Protein AF-A0A7V9EQ89-F1 (afdb_monomer_lite)

Radius of gyration: 22.87 Å; chains: 1; bounding box: 53×52×88 Å

Sequence (257 aa):
MKLLLTSILLVVASLNTASGQCPIAPERKPFVEEIVGKLVFDLVFVADNVHGSERGFALTLFGVDSGTLGQVLLAFPCTARTLYEPTIERRDDGSYQRSQLSCEAAGVGVIRLDITSDKSSHMLTYPATRYQGTVLFDPNPRADWRTVEHADGSFSINAGIARHLIFTPTAGEAVDLTHSASLTGRVVNGTPVAANADVILPAVTNNARPLVAHVRVDEAGNATGTVEVDGTSIATITGPGFELSFAWSTDCAALSR

pLDDT: mean 78.56, std 15.19, range [34.59, 94.81]

Secondary structure (DSSP, 8-state):
------------------TT--SS-GGGHHHHHHHHHHHHHHHHHHHHTEETTEEEEEEEPTTSS-EEEEEEE-SS---S-EEPPPEEEE-TTSEEEEEEEEEEETTEEEEEEEEEESSTTPPEEEEETTTTEEEEE-S--EEEEEEEE-TTS-EEEEEEEEE-EEEEETTS--EE--EEEEEEEEEETTEEEEEEEEEEE--SSTTPPPEEEEEEE-TT-EEEEEEEETTEEEEEEEEETT--EEEE-S--GGGG-

Foldseek 3Di:
DDDDDDDDPPPPPPPPPDQFDALDDPVCVVVVVQVVLQVLLQQQLQLLQDADQKGWGWAQDPLDPDTDIDIDGHPDFQAQWDWDDWDWDADPLQKIKTWTWIAHHGQKIKIKIFIAHPDPFAWDWDARDNAGWIKTKGRGFIKMWIWGADPLRKIKIKIKTWIWMWTDHPPGDIWTFTKMKIKIFMHDRSFTAKIWMWIWTPRRDDPRAIKIWIWMAHRQQWIWTFIDGPNHGQWIWTDHHSDIDIDGDSGNSVVSD

Structure (mmCIF, N/CA/C/O backbone):
data_AF-A0A7V9EQ89-F1
#
_entry.id   AF-A0A7V9EQ89-F1
#
loop_
_atom_site.group_PDB
_atom_site.id
_atom_site.type_symbol
_atom_site.label_atom_id
_atom_site.label_alt_id
_atom_site.label_comp_id
_atom_site.label_asym_id
_atom_site.label_entity_id
_atom_site.label_seq_id
_atom_site.pdbx_PDB_ins_code
_atom_site.Cartn_x
_atom_site.Cartn_y
_atom_site.Cartn_z
_atom_site.occupancy
_atom_site.B_iso_or_equiv
_atom_site.auth_seq_id
_atom_site.auth_comp_id
_atom_site.auth_asym_id
_atom_site.auth_atom_id
_atom_site.pdbx_PDB_model_num
ATOM 1 N N . MET A 1 1 ? -28.692 -39.248 62.211 1.00 39.31 1 MET A N 1
ATOM 2 C CA . MET A 1 1 ? -27.653 -38.804 61.260 1.00 39.31 1 MET A CA 1
ATOM 3 C C . MET A 1 1 ? -28.373 -38.197 60.064 1.00 39.31 1 MET A C 1
ATOM 5 O O . MET A 1 1 ? -29.104 -38.908 59.391 1.00 39.31 1 MET A O 1
ATOM 9 N N . LYS A 1 2 ? -28.314 -36.867 59.934 1.00 38.16 2 LYS A N 1
ATOM 10 C CA . LYS A 1 2 ? -28.961 -36.068 58.881 1.00 38.16 2 LYS A CA 1
ATOM 11 C C . LYS A 1 2 ? -28.073 -36.079 57.636 1.00 38.16 2 LYS A C 1
ATOM 13 O O . LYS A 1 2 ? -26.884 -35.826 57.778 1.00 38.16 2 LYS A O 1
ATOM 18 N N . LEU A 1 3 ? -28.652 -36.264 56.455 1.00 34.78 3 LEU A N 1
ATOM 19 C CA . LEU A 1 3 ? -28.051 -35.841 55.189 1.00 34.78 3 LEU A CA 1
ATOM 20 C C . LEU A 1 3 ? -29.140 -35.132 54.380 1.00 34.78 3 LEU A C 1
ATOM 22 O O . LEU A 1 3 ? -30.064 -35.758 53.869 1.00 34.78 3 LEU A O 1
ATOM 26 N N . LEU A 1 4 ? -29.055 -33.798 54.378 1.00 37.78 4 LEU A N 1
ATOM 27 C CA . LEU A 1 4 ? -29.770 -32.918 53.461 1.00 37.78 4 LEU A CA 1
ATOM 28 C C . LEU A 1 4 ? -29.194 -33.132 52.055 1.00 37.78 4 LEU A C 1
ATOM 30 O O . LEU A 1 4 ? -27.989 -32.976 51.866 1.00 37.78 4 LEU A O 1
ATOM 34 N N . LEU A 1 5 ? -30.049 -33.433 51.076 1.00 36.44 5 LEU A N 1
ATOM 35 C CA . LEU A 1 5 ? -29.741 -33.194 49.668 1.00 36.44 5 LEU A CA 1
ATOM 36 C C . LEU A 1 5 ? -30.009 -31.713 49.382 1.00 36.44 5 LEU A C 1
ATOM 38 O O . LEU A 1 5 ? -31.158 -31.277 49.349 1.00 36.44 5 LEU A O 1
ATOM 42 N N . THR A 1 6 ? -28.943 -30.941 49.211 1.00 43.94 6 THR A N 1
ATOM 43 C CA . THR A 1 6 ? -29.009 -29.546 48.774 1.00 43.94 6 THR A CA 1
ATOM 44 C C . THR A 1 6 ? -29.130 -29.514 47.254 1.00 43.94 6 THR A C 1
ATOM 46 O O . THR A 1 6 ? -28.257 -30.006 46.541 1.00 43.94 6 THR A O 1
ATOM 49 N N . SER A 1 7 ? -30.223 -28.937 46.767 1.00 41.81 7 SER A N 1
ATOM 50 C CA . SER A 1 7 ? -30.478 -28.642 45.361 1.00 41.81 7 SER A CA 1
ATOM 51 C C . SER A 1 7 ? -29.389 -27.729 44.786 1.00 41.81 7 SER A C 1
ATOM 53 O O . SER A 1 7 ? -29.253 -26.585 45.216 1.00 41.81 7 SER A O 1
ATOM 55 N N . ILE A 1 8 ? -28.645 -28.202 43.784 1.00 43.50 8 ILE A N 1
ATOM 56 C CA . ILE A 1 8 ? -27.851 -27.334 42.907 1.00 43.50 8 ILE A CA 1
ATOM 57 C C . ILE A 1 8 ? -28.786 -26.897 41.779 1.00 43.50 8 ILE A C 1
ATOM 59 O O . ILE A 1 8 ? -28.989 -27.614 40.802 1.00 43.50 8 ILE A O 1
ATOM 63 N N . LEU A 1 9 ? -29.404 -25.727 41.950 1.00 34.59 9 LEU A N 1
ATOM 64 C CA . LEU A 1 9 ? -30.022 -25.004 40.846 1.00 34.59 9 LEU A CA 1
ATOM 65 C C . LEU A 1 9 ? -28.872 -24.416 40.017 1.00 34.59 9 LEU A C 1
ATOM 67 O O . LEU A 1 9 ? -28.217 -23.464 40.443 1.00 34.59 9 LEU A O 1
ATOM 71 N N . LEU A 1 10 ? -28.591 -25.013 38.860 1.00 35.47 10 LEU A N 1
ATOM 72 C CA . LEU A 1 10 ? -27.713 -24.412 37.862 1.00 35.47 10 LEU A CA 1
ATOM 73 C C . LEU A 1 10 ? -28.418 -23.153 37.336 1.00 35.47 10 LEU A C 1
ATOM 75 O O . LEU A 1 10 ? -29.351 -23.237 36.539 1.00 35.47 10 LEU A O 1
ATOM 79 N N . VAL A 1 11 ? -27.987 -21.980 37.796 1.00 38.75 11 VAL A N 1
ATOM 80 C CA . VAL A 1 11 ? -28.261 -20.723 37.100 1.00 38.75 11 VAL A CA 1
ATOM 81 C C . VAL A 1 11 ? -27.400 -20.751 35.844 1.00 38.75 11 VAL A C 1
ATOM 83 O O . VAL A 1 11 ? -26.229 -20.380 35.864 1.00 38.75 11 VAL A O 1
ATOM 86 N N . VAL A 1 12 ? -27.969 -21.249 34.748 1.00 41.72 12 VAL A N 1
ATOM 87 C CA . VAL A 1 12 ? -27.437 -20.967 33.417 1.00 41.72 12 VAL A CA 1
ATOM 88 C C . VAL A 1 12 ? -27.724 -19.490 33.182 1.00 41.72 12 VAL A C 1
ATOM 90 O O . VAL A 1 12 ? -28.824 -19.109 32.792 1.00 41.72 12 VAL A O 1
ATOM 93 N N . ALA A 1 13 ? -26.758 -18.638 33.520 1.00 40.47 13 ALA A N 1
ATOM 94 C CA . ALA A 1 13 ? -26.749 -17.271 33.042 1.00 40.47 13 ALA A CA 1
ATOM 95 C C . ALA A 1 13 ? -26.593 -17.349 31.522 1.00 40.47 13 ALA A C 1
ATOM 97 O O . ALA A 1 13 ? -25.498 -17.560 31.003 1.00 40.47 13 ALA A O 1
ATOM 98 N N . SER A 1 14 ? -27.710 -17.240 30.811 1.00 37.47 14 SER A N 1
ATOM 99 C CA . SER A 1 14 ? -27.715 -16.932 29.393 1.00 37.47 14 SER A CA 1
ATOM 100 C C . SER A 1 14 ? -26.985 -15.602 29.234 1.00 37.47 14 SER A C 1
ATOM 102 O O . SER A 1 14 ? -27.518 -14.546 29.577 1.00 37.47 14 SER A O 1
ATOM 104 N N . LEU A 1 15 ? -25.738 -15.646 28.767 1.00 35.12 15 LEU A N 1
ATOM 105 C CA . LEU A 1 15 ? -25.088 -14.483 28.185 1.00 35.12 15 LEU A CA 1
ATOM 106 C C . LEU A 1 15 ? -25.941 -14.092 26.978 1.00 35.12 15 LEU A C 1
ATOM 108 O O . LEU A 1 15 ? -25.853 -14.710 25.921 1.00 35.12 15 LEU A O 1
ATOM 112 N N . ASN A 1 16 ? -26.812 -13.102 27.169 1.00 35.81 16 ASN A N 1
ATOM 113 C CA . ASN A 1 16 ? -27.418 -12.356 26.079 1.00 35.81 16 ASN A CA 1
ATOM 114 C C . ASN A 1 16 ? -26.273 -11.672 25.327 1.00 35.81 16 ASN A C 1
ATOM 116 O O . ASN A 1 16 ? -25.863 -10.562 25.666 1.00 35.81 16 ASN A O 1
ATOM 120 N N . THR A 1 17 ? -25.725 -12.358 24.330 1.00 37.91 17 THR A N 1
ATOM 121 C CA . THR A 1 17 ? -24.955 -11.725 23.270 1.00 37.91 17 THR A CA 1
ATOM 122 C C . THR A 1 17 ? -25.900 -10.764 22.567 1.00 37.91 17 THR A C 1
ATOM 124 O O . THR A 1 17 ? -26.919 -11.161 22.005 1.00 37.91 17 THR A O 1
ATOM 127 N N . ALA A 1 18 ? -25.613 -9.471 22.682 1.00 40.44 18 ALA A N 1
ATOM 128 C CA . ALA A 1 18 ? -26.388 -8.428 22.039 1.00 40.44 18 ALA A CA 1
ATOM 129 C C . ALA A 1 18 ? -26.363 -8.633 20.514 1.00 40.44 18 ALA A C 1
ATOM 131 O O . ALA A 1 18 ? -25.391 -8.304 19.837 1.00 40.44 18 ALA A O 1
ATOM 132 N N . SER A 1 19 ? -27.444 -9.193 19.976 1.00 44.00 19 SER A N 1
ATOM 133 C CA . SER A 1 19 ? -27.735 -9.233 18.547 1.00 44.00 19 SER A CA 1
ATOM 134 C C . SER A 1 19 ? -28.002 -7.808 18.057 1.00 44.00 19 SER A C 1
ATOM 136 O O . SER A 1 19 ? -28.957 -7.178 18.516 1.00 44.00 19 SER A O 1
ATOM 138 N N . GLY A 1 20 ? -27.169 -7.295 17.147 1.00 51.31 20 GLY A N 1
ATOM 139 C CA . GLY A 1 20 ? -27.401 -6.011 16.470 1.00 51.31 20 GLY A CA 1
ATOM 140 C C . GLY A 1 20 ? -26.241 -5.011 16.474 1.00 51.31 20 GLY A C 1
ATOM 141 O O . GLY A 1 20 ? -26.396 -3.930 15.913 1.00 51.31 20 GLY A O 1
ATOM 142 N N . GLN A 1 21 ? -25.088 -5.321 17.074 1.00 56.97 21 GLN A N 1
ATOM 143 C CA . GLN A 1 21 ? -23.926 -4.425 17.007 1.00 56.97 21 GLN A CA 1
ATOM 144 C C . GLN A 1 21 ? -23.140 -4.616 15.706 1.00 56.97 21 GLN A C 1
ATOM 146 O O . GLN A 1 21 ? -22.927 -5.740 15.254 1.00 56.97 21 GLN A O 1
ATOM 151 N N . CYS A 1 22 ? -22.699 -3.505 15.111 1.00 64.94 22 CYS A N 1
ATOM 152 C CA . CYS A 1 22 ? -21.802 -3.539 13.963 1.00 64.94 22 CYS A CA 1
ATOM 153 C C . CYS A 1 22 ? -20.503 -4.275 14.272 1.00 64.94 22 CYS A C 1
ATOM 155 O O . CYS A 1 22 ? -19.946 -4.068 15.350 1.00 64.94 22 CYS A O 1
ATOM 157 N N . PRO A 1 23 ? -19.982 -5.087 13.327 1.00 70.06 23 PRO A N 1
ATOM 158 C CA . PRO A 1 23 ? -18.730 -5.815 13.539 1.00 70.06 23 PRO A CA 1
ATOM 159 C C . PRO A 1 23 ? -17.531 -4.873 13.720 1.00 70.06 23 PRO A C 1
ATOM 161 O O . PRO A 1 23 ? -16.485 -5.288 14.209 1.00 70.06 23 PRO A O 1
ATOM 164 N N . ILE A 1 24 ? -17.692 -3.597 13.354 1.00 76.44 24 ILE A N 1
ATOM 165 C CA . ILE A 1 24 ? -16.736 -2.521 13.588 1.00 76.44 24 ILE A CA 1
ATOM 166 C C . ILE A 1 24 ? -17.385 -1.451 14.460 1.00 76.44 24 ILE A C 1
ATOM 168 O O . ILE A 1 24 ? -18.426 -0.887 14.107 1.00 76.44 24 ILE A O 1
ATOM 172 N N . ALA A 1 25 ? -16.720 -1.134 15.568 1.00 77.56 25 ALA A N 1
ATOM 173 C CA . ALA A 1 25 ? -17.090 -0.023 16.429 1.00 77.56 25 ALA A CA 1
ATOM 174 C C . ALA A 1 25 ? -16.850 1.332 15.719 1.00 77.56 25 ALA A C 1
ATOM 176 O O . ALA A 1 25 ? -15.871 1.453 14.972 1.00 77.56 25 ALA A O 1
ATOM 177 N N . PRO A 1 26 ? -17.714 2.350 15.908 1.00 81.31 26 PRO A N 1
ATOM 178 C CA . PRO A 1 26 ? -17.622 3.632 15.203 1.00 81.31 26 PRO A CA 1
ATOM 179 C C . PRO A 1 26 ? -16.236 4.285 15.247 1.00 81.31 26 PRO A C 1
ATOM 181 O O . PRO A 1 26 ? -15.766 4.793 14.235 1.00 81.31 26 PRO A O 1
ATOM 184 N N . GLU A 1 27 ? -15.558 4.212 16.388 1.00 78.69 27 GLU A N 1
ATOM 185 C CA . GLU A 1 27 ? -14.233 4.783 16.626 1.00 78.69 27 GLU A CA 1
ATOM 186 C C . GLU A 1 27 ? -13.111 4.131 15.804 1.00 78.69 27 GLU A C 1
ATOM 188 O O . GLU A 1 27 ? -12.030 4.699 15.683 1.00 78.69 27 GLU A O 1
ATOM 193 N N . ARG A 1 28 ? -13.361 2.960 15.208 1.00 80.75 28 ARG A N 1
ATOM 194 C CA . ARG A 1 28 ? -12.380 2.220 14.400 1.00 80.75 28 ARG A CA 1
ATOM 195 C C . ARG A 1 28 ? -12.564 2.401 12.903 1.00 80.75 28 ARG A C 1
ATOM 197 O O . ARG A 1 28 ? -11.638 2.111 12.147 1.00 80.75 28 ARG A O 1
ATOM 204 N N . LYS A 1 29 ? -13.733 2.883 12.469 1.00 85.69 29 LYS A N 1
ATOM 205 C CA . LYS A 1 29 ? -14.015 3.153 11.053 1.00 85.69 29 LYS A CA 1
ATOM 206 C C . LYS A 1 29 ? -12.954 4.063 10.423 1.00 85.69 29 LYS A C 1
ATOM 208 O O . LYS A 1 29 ? -12.413 3.654 9.400 1.00 85.69 29 LYS A O 1
ATOM 213 N N . PRO A 1 30 ? -12.530 5.180 11.055 1.00 86.88 30 PRO A N 1
ATOM 214 C CA . PRO A 1 30 ? -11.509 6.048 10.472 1.00 86.88 30 PRO A CA 1
ATOM 215 C C . PRO A 1 30 ? -10.166 5.346 10.226 1.00 86.88 30 PRO A C 1
ATOM 217 O O . PRO A 1 30 ? -9.471 5.687 9.276 1.00 86.88 30 PRO A O 1
ATOM 220 N N . PHE A 1 31 ? -9.796 4.353 11.044 1.00 87.25 31 PHE A N 1
ATOM 221 C CA . PHE A 1 31 ? -8.544 3.612 10.854 1.00 87.25 31 PHE A CA 1
ATOM 222 C C . PHE A 1 31 ? -8.608 2.706 9.624 1.00 87.25 31 PHE A C 1
ATOM 224 O O . PHE A 1 31 ? -7.648 2.643 8.859 1.00 87.25 31 PHE A O 1
ATOM 231 N N . VAL A 1 32 ? -9.748 2.039 9.412 1.00 87.75 32 VAL A N 1
ATOM 232 C CA . VAL A 1 32 ? -9.983 1.229 8.207 1.00 87.75 32 VAL A CA 1
ATOM 233 C C . VAL A 1 32 ? -9.991 2.116 6.967 1.00 87.75 32 VAL A C 1
ATOM 235 O O . VAL A 1 32 ? -9.317 1.796 5.991 1.00 87.75 32 VAL A O 1
ATOM 238 N N . GLU A 1 33 ? -10.700 3.244 7.023 1.00 90.25 33 GLU A N 1
ATOM 239 C CA . GLU A 1 33 ? -10.765 4.218 5.929 1.00 90.25 33 GLU A CA 1
ATOM 240 C C . GLU A 1 33 ? -9.373 4.721 5.544 1.00 90.25 33 GLU A C 1
ATOM 242 O O . GLU A 1 33 ? -9.025 4.734 4.364 1.00 90.25 33 GLU A O 1
ATOM 247 N N . GLU A 1 34 ? -8.541 5.068 6.529 1.00 89.81 34 GLU A N 1
ATOM 248 C CA . GLU A 1 34 ? -7.180 5.520 6.264 1.00 89.81 34 GLU A CA 1
ATOM 249 C C . GLU A 1 34 ? -6.296 4.425 5.664 1.00 89.81 34 GLU A C 1
ATOM 251 O O . GLU A 1 34 ? -5.591 4.694 4.692 1.00 89.81 34 GLU A O 1
ATOM 256 N N . ILE A 1 35 ? -6.310 3.209 6.221 1.00 88.75 35 ILE A N 1
ATOM 257 C CA . ILE A 1 35 ? -5.483 2.104 5.714 1.00 88.75 35 ILE A CA 1
ATOM 258 C C . ILE A 1 35 ? -5.856 1.792 4.263 1.00 88.75 35 ILE A C 1
ATOM 260 O O . ILE A 1 35 ? -4.976 1.714 3.405 1.00 88.75 35 ILE A O 1
ATOM 264 N N . VAL A 1 36 ? -7.153 1.663 3.976 1.00 89.31 36 VAL A N 1
ATOM 265 C CA . VAL A 1 36 ? -7.644 1.383 2.623 1.00 89.31 36 VAL A CA 1
ATOM 266 C C . VAL A 1 36 ? -7.323 2.546 1.681 1.00 89.31 36 VAL A C 1
ATOM 268 O O . VAL A 1 36 ? -6.773 2.314 0.607 1.00 89.31 36 VAL A O 1
ATOM 271 N N . GLY A 1 37 ? -7.579 3.793 2.090 1.00 88.81 37 GLY A N 1
ATOM 272 C CA . GLY A 1 37 ? -7.266 4.984 1.294 1.00 88.81 37 GLY A CA 1
ATOM 273 C C . GLY A 1 37 ? -5.789 5.092 0.929 1.00 88.81 37 GLY A C 1
ATOM 274 O O . GLY A 1 37 ? -5.449 5.324 -0.228 1.00 88.81 37 GLY A O 1
ATOM 275 N N . LYS A 1 38 ? -4.899 4.843 1.891 1.00 88.62 38 LYS A N 1
ATOM 276 C CA . LYS A 1 38 ? -3.447 4.863 1.684 1.00 88.62 38 LYS A CA 1
ATOM 277 C C . LYS A 1 38 ? -2.955 3.774 0.742 1.00 88.62 38 LYS A C 1
ATOM 279 O O . LYS A 1 38 ? -2.119 4.041 -0.112 1.00 88.62 38 LYS A O 1
ATOM 284 N N . LEU A 1 39 ? -3.503 2.566 0.843 1.00 86.00 39 LEU A N 1
ATOM 285 C CA . LEU A 1 39 ? -3.146 1.472 -0.061 1.00 86.00 39 LEU A CA 1
ATOM 286 C C . LEU A 1 39 ? -3.640 1.707 -1.490 1.00 86.00 39 LEU A C 1
ATOM 288 O O . LEU A 1 39 ? -2.925 1.399 -2.441 1.00 86.00 39 LEU A O 1
ATOM 292 N N . VAL A 1 40 ? -4.833 2.282 -1.652 1.00 84.81 40 VAL A N 1
ATOM 293 C CA . VAL A 1 40 ? -5.343 2.676 -2.973 1.00 84.81 40 VAL A CA 1
ATOM 294 C C . VAL A 1 40 ? -4.509 3.816 -3.556 1.00 84.81 40 VAL A C 1
ATOM 296 O O . VAL A 1 40 ? -4.178 3.783 -4.737 1.00 84.81 40 VAL A O 1
ATOM 299 N N . PHE A 1 41 ? -4.095 4.783 -2.739 1.00 87.06 41 PHE A N 1
ATOM 300 C CA . PHE A 1 41 ? -3.163 5.818 -3.177 1.00 87.06 41 PHE A CA 1
ATOM 301 C C . PHE A 1 41 ? -1.815 5.229 -3.623 1.00 87.06 41 PHE A C 1
ATOM 303 O O . PHE A 1 41 ? -1.353 5.544 -4.719 1.00 87.06 41 PHE A O 1
ATOM 310 N N . ASP A 1 42 ? -1.216 4.340 -2.820 1.00 86.38 42 ASP A N 1
ATOM 311 C CA . ASP A 1 42 ? 0.037 3.657 -3.166 1.00 86.38 42 ASP A CA 1
ATOM 312 C C . ASP A 1 42 ? -0.092 2.925 -4.516 1.00 86.38 42 ASP A C 1
ATOM 314 O O . ASP A 1 42 ? 0.814 2.975 -5.347 1.00 86.38 42 ASP A O 1
ATOM 318 N N . LEU A 1 43 ? -1.240 2.283 -4.761 1.00 79.12 43 LEU A N 1
ATOM 319 C CA . LEU A 1 43 ? -1.542 1.589 -6.012 1.00 79.12 43 LEU A CA 1
ATOM 320 C C . LEU A 1 43 ? -1.573 2.521 -7.216 1.00 79.12 43 LEU A C 1
ATOM 322 O O . LEU A 1 43 ? -0.907 2.247 -8.214 1.00 79.12 43 LEU A O 1
ATOM 326 N N . VAL A 1 44 ? -2.381 3.578 -7.135 1.00 80.44 44 VAL A N 1
ATOM 327 C CA . VAL A 1 44 ? -2.549 4.538 -8.230 1.00 80.44 44 VAL A CA 1
ATOM 328 C C . VAL A 1 44 ? -1.204 5.177 -8.544 1.00 80.44 44 VAL A C 1
ATOM 330 O O . VAL A 1 44 ? -0.793 5.181 -9.699 1.00 80.44 44 VAL A O 1
ATOM 333 N N . PHE A 1 45 ? -0.453 5.570 -7.510 1.00 86.94 45 PHE A N 1
ATOM 334 C CA . PHE A 1 45 ? 0.898 6.086 -7.683 1.00 86.94 45 PHE A CA 1
ATOM 335 C C . PHE A 1 45 ? 1.793 5.098 -8.439 1.00 86.94 45 PHE A C 1
ATOM 337 O O . PHE A 1 45 ? 2.432 5.479 -9.415 1.00 86.94 45 PHE A O 1
ATOM 344 N N . VAL A 1 46 ? 1.862 3.826 -8.032 1.00 86.12 46 VAL A N 1
ATOM 345 C CA . VAL A 1 46 ? 2.724 2.864 -8.736 1.00 86.12 46 VAL A CA 1
ATOM 346 C C . VAL A 1 46 ? 2.261 2.641 -10.172 1.00 86.12 46 VAL A C 1
ATOM 348 O O . VAL A 1 46 ? 3.100 2.585 -11.065 1.00 86.12 46 VAL A O 1
ATOM 351 N N . ALA A 1 47 ? 0.956 2.551 -10.416 1.00 81.94 47 ALA A N 1
ATOM 352 C CA . ALA A 1 47 ? 0.420 2.353 -11.757 1.00 81.94 47 ALA A CA 1
ATOM 353 C C . ALA A 1 47 ? 0.723 3.535 -12.696 1.00 81.94 47 ALA A C 1
ATOM 355 O O . ALA A 1 47 ? 1.194 3.310 -13.811 1.00 81.94 47 ALA A O 1
ATOM 356 N N . ASP A 1 48 ? 0.549 4.772 -12.228 1.00 84.38 48 ASP A N 1
ATOM 357 C CA . ASP A 1 48 ? 0.836 5.991 -12.998 1.00 84.38 48 ASP A CA 1
ATOM 358 C C . ASP A 1 48 ? 2.330 6.149 -13.319 1.00 84.38 48 ASP A C 1
ATOM 360 O O . ASP A 1 48 ? 2.710 6.760 -14.314 1.00 84.38 48 ASP A O 1
ATOM 364 N N . ASN A 1 49 ? 3.195 5.571 -12.484 1.00 86.62 49 ASN A N 1
ATOM 365 C CA . ASN A 1 49 ? 4.648 5.702 -12.585 1.00 86.62 49 ASN A CA 1
ATOM 366 C C . ASN A 1 49 ? 5.326 4.438 -13.149 1.00 86.62 49 ASN A C 1
ATOM 368 O O . ASN A 1 49 ? 6.524 4.222 -12.951 1.00 86.62 49 ASN A O 1
ATOM 372 N N . VAL A 1 50 ? 4.575 3.572 -13.839 1.00 86.12 50 VAL A N 1
ATOM 373 C CA . VAL A 1 50 ? 5.114 2.415 -14.571 1.00 86.12 50 VAL A CA 1
ATOM 374 C C . VAL A 1 50 ? 4.900 2.616 -16.068 1.00 86.12 50 VAL A C 1
ATOM 376 O O . VAL A 1 50 ? 3.838 2.332 -16.619 1.00 86.12 50 VAL A O 1
ATOM 379 N N . HIS A 1 51 ? 5.946 3.073 -16.754 1.00 81.38 51 HIS A N 1
ATOM 380 C CA . HIS A 1 51 ? 5.947 3.217 -18.208 1.00 81.38 51 HIS A CA 1
ATOM 381 C C . HIS A 1 51 ? 7.352 3.075 -18.795 1.00 81.38 51 HIS A C 1
ATOM 383 O O . HIS A 1 51 ? 8.326 3.617 -18.274 1.00 81.38 51 HIS A O 1
ATOM 389 N N . GLY A 1 52 ? 7.475 2.352 -19.911 1.00 81.06 52 GLY A N 1
ATOM 390 C CA . GLY A 1 52 ? 8.761 2.133 -20.577 1.00 81.06 52 GLY A CA 1
ATOM 391 C C . GLY A 1 52 ? 9.809 1.553 -19.620 1.00 81.06 52 GLY A C 1
ATOM 392 O O . GLY A 1 52 ? 9.658 0.437 -19.121 1.00 81.06 52 GLY A O 1
ATOM 393 N N . SER A 1 53 ? 10.862 2.322 -19.339 1.00 82.00 53 SER A N 1
ATOM 394 C CA . SER A 1 53 ? 11.946 1.976 -18.409 1.00 82.00 53 SER A CA 1
ATOM 395 C C . SER A 1 53 ? 11.713 2.404 -16.955 1.00 82.00 53 SER A C 1
ATOM 397 O O . SER A 1 53 ? 12.511 2.048 -16.091 1.00 82.00 53 SER A O 1
ATOM 399 N N . GLU A 1 54 ? 10.665 3.168 -16.663 1.00 86.69 54 GLU A N 1
ATOM 400 C CA . GLU A 1 54 ? 10.405 3.707 -15.326 1.00 86.69 54 GLU A CA 1
ATOM 401 C C . GLU A 1 54 ? 9.551 2.755 -14.493 1.00 86.69 54 GLU A C 1
ATOM 403 O O . GLU A 1 54 ? 8.646 2.081 -14.998 1.00 86.69 54 GLU A O 1
ATOM 408 N N . ARG A 1 55 ? 9.890 2.646 -13.208 1.00 86.19 55 ARG A N 1
ATOM 409 C CA . ARG A 1 55 ? 9.208 1.791 -12.241 1.00 86.19 55 ARG A CA 1
ATOM 410 C C . ARG A 1 55 ? 8.974 2.560 -10.947 1.00 86.19 55 ARG A C 1
ATOM 412 O O . ARG A 1 55 ? 9.910 2.784 -10.181 1.00 86.19 55 ARG A O 1
ATOM 419 N N . GLY A 1 56 ? 7.727 2.949 -10.718 1.00 86.94 56 GLY A N 1
ATOM 420 C CA . GLY A 1 56 ? 7.275 3.550 -9.472 1.00 86.94 56 GLY A CA 1
ATOM 421 C C . GLY A 1 56 ? 7.246 2.553 -8.317 1.00 86.94 56 GLY A C 1
ATOM 422 O O . GLY A 1 56 ? 7.080 1.346 -8.505 1.00 86.94 56 GLY A O 1
ATOM 423 N N . PHE A 1 57 ? 7.385 3.071 -7.105 1.00 87.12 57 PHE A N 1
ATOM 424 C CA . PHE A 1 57 ? 7.181 2.335 -5.870 1.00 87.12 57 PHE A CA 1
ATOM 425 C C . PHE A 1 57 ? 6.549 3.254 -4.823 1.00 87.12 57 PHE A C 1
ATOM 427 O O . PHE A 1 57 ? 6.844 4.450 -4.775 1.00 87.12 57 PHE A O 1
ATOM 434 N N . ALA A 1 58 ? 5.682 2.690 -3.985 1.00 87.06 58 ALA A N 1
ATOM 435 C CA . ALA A 1 58 ? 4.987 3.429 -2.941 1.00 87.06 58 ALA A CA 1
ATOM 436 C C . ALA A 1 58 ? 4.843 2.611 -1.652 1.00 87.06 58 ALA A C 1
ATOM 438 O O . ALA A 1 58 ? 4.661 1.391 -1.696 1.00 87.06 58 ALA A O 1
ATOM 439 N N . LEU A 1 59 ? 4.932 3.292 -0.508 1.00 86.00 59 LEU A N 1
ATOM 440 C CA . LEU A 1 59 ? 4.610 2.777 0.822 1.00 86.00 59 LEU A CA 1
ATOM 441 C C . LEU A 1 59 ? 4.267 3.947 1.761 1.00 86.00 59 LEU A C 1
ATOM 443 O O . LEU A 1 59 ? 5.150 4.518 2.414 1.00 86.00 59 LEU A O 1
ATOM 447 N N . THR A 1 60 ? 2.991 4.326 1.821 1.00 86.50 60 THR A N 1
ATOM 448 C CA . THR A 1 60 ? 2.486 5.336 2.766 1.00 86.50 60 THR A CA 1
ATOM 449 C C . THR A 1 60 ? 2.341 4.767 4.176 1.00 86.50 60 THR A C 1
ATOM 451 O O . THR A 1 60 ? 1.875 3.647 4.375 1.00 86.50 60 THR A O 1
ATOM 454 N N . LEU A 1 61 ? 2.749 5.536 5.185 1.00 83.94 61 LEU A N 1
ATOM 455 C CA . LEU A 1 61 ? 2.739 5.104 6.585 1.00 83.94 61 LEU A CA 1
ATOM 456 C C . LEU A 1 61 ? 1.437 5.520 7.277 1.00 83.94 61 LEU A C 1
ATOM 458 O O . LEU A 1 61 ? 0.900 6.589 7.006 1.00 83.94 61 LEU A O 1
ATOM 462 N N . PHE A 1 62 ? 0.916 4.701 8.192 1.00 86.88 62 PHE A N 1
ATOM 463 C CA . PHE A 1 62 ? -0.299 5.026 8.955 1.00 86.88 62 PHE A CA 1
ATOM 464 C C . PHE A 1 62 ? -0.073 6.220 9.899 1.00 86.88 62 PHE A C 1
ATOM 466 O O . PHE A 1 62 ? 0.992 6.343 10.501 1.00 86.88 62 PHE A O 1
ATOM 473 N N . GLY A 1 63 ? -1.063 7.100 10.045 1.00 86.31 63 GLY A N 1
ATOM 474 C CA . GLY A 1 63 ? -1.037 8.240 10.964 1.00 86.31 63 GLY A CA 1
ATOM 475 C C . GLY A 1 63 ? -0.143 9.411 10.540 1.00 86.31 63 GLY A C 1
ATOM 476 O O . GLY A 1 63 ? -0.077 10.406 11.263 1.00 86.31 63 GLY A O 1
ATOM 477 N N . VAL A 1 64 ? 0.534 9.328 9.392 1.00 82.62 64 VAL A N 1
ATOM 478 C CA . VAL A 1 64 ? 1.348 10.417 8.825 1.00 82.62 64 VAL A CA 1
ATOM 479 C C . VAL A 1 64 ? 0.864 10.818 7.440 1.00 82.62 64 VAL A C 1
ATOM 481 O O . VAL A 1 64 ? 0.419 9.976 6.668 1.00 82.62 64 VAL A O 1
ATOM 484 N N . ASP A 1 65 ? 0.935 12.102 7.109 1.00 79.25 65 ASP A N 1
ATOM 485 C CA . ASP A 1 65 ? 0.485 12.590 5.798 1.00 79.25 65 ASP A CA 1
ATOM 486 C C . ASP A 1 65 ? 1.506 12.333 4.674 1.00 79.25 65 ASP A C 1
ATOM 488 O O . ASP A 1 65 ? 1.219 12.586 3.507 1.00 79.25 65 ASP A O 1
ATOM 492 N N . SER A 1 66 ? 2.688 11.806 5.007 1.00 71.38 66 SER A N 1
ATOM 493 C CA . SER A 1 66 ? 3.754 11.487 4.057 1.00 71.38 66 SER A CA 1
ATOM 494 C C . SER A 1 66 ? 3.933 9.980 3.845 1.00 71.38 66 SER A C 1
ATOM 496 O O . SER A 1 66 ? 3.582 9.141 4.679 1.00 71.38 66 SER A O 1
ATOM 498 N N . GLY A 1 67 ? 4.492 9.625 2.689 1.00 77.62 67 GLY A N 1
ATOM 499 C CA . GLY A 1 67 ? 4.790 8.248 2.317 1.00 77.62 67 GLY A CA 1
ATOM 500 C C . GLY A 1 67 ? 6.166 8.085 1.693 1.00 77.62 67 GLY A C 1
ATOM 501 O O . GLY A 1 67 ? 6.836 9.047 1.328 1.00 77.62 67 GLY A O 1
ATOM 502 N N . THR A 1 68 ? 6.568 6.826 1.564 1.00 79.06 68 THR A N 1
ATOM 503 C CA . THR A 1 68 ? 7.734 6.404 0.792 1.00 79.06 68 THR A CA 1
ATOM 504 C C . THR A 1 68 ? 7.339 6.332 -0.665 1.00 79.06 68 THR A C 1
ATOM 506 O O . THR A 1 68 ? 6.743 5.342 -1.068 1.00 79.06 68 THR A O 1
ATOM 509 N N . LEU A 1 69 ? 7.630 7.353 -1.450 1.00 86.19 69 LEU A N 1
ATOM 510 C CA . LEU A 1 69 ? 7.299 7.359 -2.869 1.00 86.19 69 LEU A CA 1
ATOM 511 C C . LEU A 1 69 ? 8.582 7.557 -3.657 1.00 86.19 69 LEU A C 1
ATOM 513 O O . LEU A 1 69 ? 9.429 8.362 -3.271 1.00 86.19 69 LEU A O 1
ATOM 517 N N . GLY A 1 70 ? 8.730 6.836 -4.755 1.00 85.94 70 GLY A N 1
ATOM 518 C CA . GLY A 1 70 ? 9.882 7.013 -5.618 1.00 85.94 70 GLY A CA 1
ATOM 519 C C . GLY A 1 70 ? 9.755 6.256 -6.919 1.00 85.94 70 GLY A C 1
ATOM 520 O O . GLY A 1 70 ? 8.780 5.550 -7.177 1.00 85.94 70 GLY A O 1
ATOM 521 N N . GLN A 1 71 ? 10.762 6.447 -7.755 1.00 86.75 71 GLN A N 1
ATOM 522 C CA . GLN A 1 71 ? 10.855 5.849 -9.071 1.00 86.75 71 GLN A CA 1
ATOM 523 C C . GLN A 1 71 ? 12.259 5.294 -9.261 1.00 86.75 71 GLN A C 1
ATOM 525 O O . GLN A 1 71 ? 13.241 5.839 -8.756 1.00 86.75 71 GLN A O 1
ATOM 530 N N . VAL A 1 72 ? 12.351 4.221 -10.033 1.00 84.06 72 VAL A N 1
ATOM 531 C CA . VAL A 1 72 ? 13.612 3.687 -10.531 1.00 84.06 72 VAL A CA 1
ATOM 532 C C . VAL A 1 72 ? 13.583 3.726 -12.048 1.00 84.06 72 VAL A C 1
ATOM 534 O O . VAL A 1 72 ? 12.634 3.248 -12.670 1.00 84.06 72 VAL A O 1
ATOM 537 N N . LEU A 1 73 ? 14.644 4.268 -12.641 1.00 86.25 73 LEU A N 1
ATOM 538 C CA . LEU A 1 73 ? 14.864 4.223 -14.078 1.00 86.25 73 LEU A CA 1
ATOM 539 C C . LEU A 1 73 ? 15.757 3.030 -14.422 1.00 86.25 73 LEU A C 1
ATOM 541 O O . LEU A 1 73 ? 16.916 2.955 -14.009 1.00 86.25 73 LEU A O 1
ATOM 545 N N . LEU A 1 74 ? 15.231 2.108 -15.220 1.00 80.19 74 LEU A N 1
ATOM 546 C CA . LEU A 1 74 ? 16.014 1.027 -15.801 1.00 80.19 74 LEU A CA 1
ATOM 547 C C . LEU A 1 74 ? 16.834 1.571 -16.975 1.00 80.19 74 LEU A C 1
ATOM 549 O O . LEU A 1 74 ? 16.288 1.875 -18.031 1.00 80.19 74 LEU A O 1
ATOM 553 N N . ALA A 1 75 ? 18.157 1.655 -16.818 1.00 82.94 75 ALA A N 1
ATOM 554 C CA . ALA A 1 75 ? 19.046 2.068 -17.911 1.00 82.94 75 ALA A CA 1
ATOM 555 C C . ALA A 1 75 ? 18.951 1.135 -19.135 1.00 82.94 75 ALA A C 1
ATOM 557 O O . ALA A 1 75 ? 19.149 1.565 -20.268 1.00 82.94 75 ALA A O 1
ATOM 558 N N . PHE A 1 76 ? 18.634 -0.142 -18.896 1.00 83.38 76 PHE A N 1
ATOM 559 C CA . PHE A 1 76 ? 18.444 -1.165 -19.919 1.00 83.38 76 PHE A CA 1
ATOM 560 C C . PHE A 1 76 ? 17.243 -2.051 -19.560 1.00 83.38 76 PHE A C 1
ATOM 562 O O . PHE A 1 76 ? 16.986 -2.259 -18.371 1.00 83.38 76 PHE A O 1
ATOM 569 N N . PRO A 1 77 ? 16.525 -2.607 -20.554 1.00 83.50 77 PRO A N 1
ATOM 570 C CA . PRO A 1 77 ? 15.416 -3.516 -20.294 1.00 83.50 77 PRO A CA 1
ATOM 571 C C . PRO A 1 77 ? 15.888 -4.790 -19.584 1.00 83.50 77 PRO A C 1
ATOM 573 O O . PRO A 1 77 ? 17.013 -5.262 -19.782 1.00 83.50 77 PRO A O 1
ATOM 576 N N . CYS A 1 78 ? 14.999 -5.393 -18.794 1.00 89.25 78 CYS A N 1
ATOM 577 C CA . CYS A 1 78 ? 15.243 -6.714 -18.227 1.00 89.25 78 CYS A CA 1
ATOM 578 C C . CYS A 1 78 ? 15.311 -7.744 -19.363 1.00 89.25 78 CYS A C 1
ATOM 580 O O . CYS A 1 78 ? 14.309 -8.006 -20.025 1.00 89.25 78 CYS A O 1
ATOM 582 N N . THR A 1 79 ? 16.484 -8.336 -19.585 1.00 90.94 79 THR A N 1
ATOM 583 C CA . THR A 1 79 ? 16.712 -9.383 -20.603 1.00 90.94 79 THR A CA 1
ATOM 584 C C . THR A 1 79 ? 17.003 -10.749 -19.986 1.00 90.94 79 THR A C 1
ATOM 586 O O . THR A 1 79 ? 16.755 -11.778 -20.609 1.00 90.94 79 THR A O 1
ATOM 589 N N . ALA A 1 80 ? 17.494 -10.770 -18.747 1.00 91.50 80 ALA A N 1
ATOM 590 C CA . ALA A 1 80 ? 17.826 -11.966 -17.989 1.00 91.50 80 ALA A CA 1
ATOM 591 C C . ALA A 1 80 ? 17.698 -11.696 -16.484 1.00 91.50 80 ALA A C 1
ATOM 593 O O . ALA A 1 80 ? 17.461 -10.563 -16.055 1.00 91.50 80 ALA A O 1
ATOM 594 N N . ARG A 1 81 ? 17.862 -12.749 -15.680 1.00 93.44 81 ARG A N 1
ATOM 595 C CA . ARG A 1 81 ? 17.837 -12.636 -14.224 1.00 93.44 81 ARG A CA 1
ATOM 596 C C . ARG A 1 81 ? 19.056 -11.860 -13.722 1.00 93.44 81 ARG A C 1
ATOM 598 O O . ARG A 1 81 ? 20.182 -12.313 -13.908 1.00 93.44 81 ARG A O 1
ATOM 605 N N . THR A 1 82 ? 18.813 -10.764 -13.011 1.00 91.62 82 THR A N 1
ATOM 606 C CA . THR A 1 82 ? 19.855 -9.887 -12.459 1.00 91.62 82 THR A CA 1
ATOM 607 C C . THR A 1 82 ? 19.408 -9.355 -11.104 1.00 91.62 82 THR A C 1
ATOM 609 O O . THR A 1 82 ? 18.258 -8.952 -10.949 1.00 91.62 82 THR A O 1
ATOM 612 N N . LEU A 1 83 ? 20.305 -9.336 -10.118 1.00 89.12 83 LEU A N 1
ATOM 613 C CA . LEU A 1 83 ? 20.073 -8.705 -8.818 1.00 89.12 83 LEU A CA 1
ATOM 614 C C . LEU A 1 83 ? 20.976 -7.481 -8.702 1.00 89.12 83 LEU A C 1
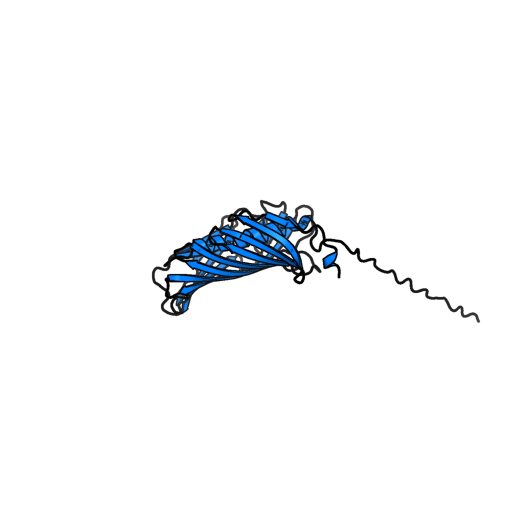ATOM 616 O O . LEU A 1 83 ? 22.183 -7.602 -8.906 1.00 89.12 83 LEU A O 1
ATOM 620 N N . TYR A 1 84 ? 20.396 -6.331 -8.375 1.00 86.06 84 TYR A N 1
ATOM 621 C CA . TYR A 1 84 ? 21.143 -5.093 -8.188 1.00 86.06 84 TYR A CA 1
ATOM 622 C C . TYR A 1 84 ? 21.453 -4.871 -6.706 1.00 86.06 84 TYR A C 1
ATOM 624 O O . TYR A 1 84 ? 20.756 -5.384 -5.818 1.00 86.06 84 TYR A O 1
ATOM 632 N N . GLU A 1 85 ? 22.517 -4.115 -6.437 1.00 85.62 85 GLU A N 1
ATOM 633 C CA . GLU A 1 85 ? 22.829 -3.695 -5.074 1.00 85.62 85 GLU A CA 1
ATOM 634 C C . GLU A 1 85 ? 21.686 -2.837 -4.515 1.00 85.62 85 GLU A C 1
ATOM 636 O O . GLU A 1 85 ? 21.127 -2.007 -5.235 1.00 85.62 85 GLU A O 1
ATOM 641 N N . PRO A 1 86 ? 21.298 -3.049 -3.248 1.00 84.00 86 PRO A N 1
ATOM 642 C CA . PRO A 1 86 ? 20.242 -2.265 -2.639 1.00 84.00 86 PRO A CA 1
ATOM 643 C C . PRO A 1 86 ? 20.709 -0.826 -2.401 1.00 84.00 86 PRO A C 1
ATOM 645 O O . PRO A 1 86 ? 21.803 -0.592 -1.888 1.00 84.00 86 PRO A O 1
ATOM 648 N N . THR A 1 87 ? 19.843 0.136 -2.697 1.00 83.19 87 THR A N 1
ATOM 649 C CA . THR A 1 87 ? 20.026 1.534 -2.300 1.00 83.19 87 THR A CA 1
ATOM 650 C C . THR A 1 87 ? 19.522 1.718 -0.874 1.00 83.19 87 THR A C 1
ATOM 652 O O . THR A 1 87 ? 18.480 1.168 -0.518 1.00 83.19 87 THR A O 1
ATOM 655 N N . ILE A 1 88 ? 20.260 2.472 -0.055 1.00 84.12 88 ILE A N 1
ATOM 656 C CA . ILE A 1 88 ? 19.890 2.784 1.329 1.00 84.12 88 ILE A CA 1
ATOM 657 C C . ILE A 1 88 ? 19.828 4.303 1.490 1.00 84.12 88 ILE A C 1
ATOM 659 O O . ILE A 1 88 ? 20.836 4.985 1.317 1.00 84.12 88 ILE A O 1
ATOM 663 N N . GLU A 1 89 ? 18.661 4.8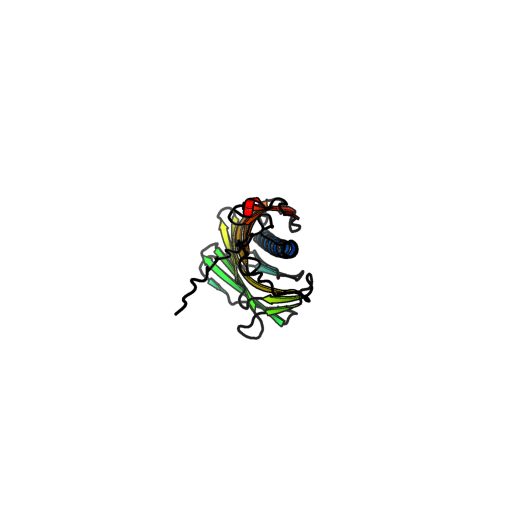20 1.856 1.00 81.88 89 GLU A N 1
ATOM 664 C CA . GLU A 1 89 ? 18.408 6.247 2.074 1.00 81.88 89 GLU A CA 1
ATOM 665 C C . GLU A 1 89 ? 18.016 6.495 3.528 1.00 81.88 89 GLU A C 1
ATOM 667 O O . GLU A 1 89 ? 17.220 5.748 4.088 1.00 81.88 89 GLU A O 1
ATOM 672 N N . ARG A 1 90 ? 18.568 7.539 4.155 1.00 78.44 90 ARG A N 1
ATOM 673 C CA . ARG A 1 90 ? 18.239 7.914 5.538 1.00 78.44 90 ARG A CA 1
ATOM 674 C C . ARG A 1 90 ? 17.086 8.919 5.561 1.00 78.44 90 ARG A C 1
ATOM 676 O O . ARG A 1 90 ? 17.068 9.841 4.754 1.00 78.44 90 ARG A O 1
ATOM 683 N N . ARG A 1 91 ? 16.172 8.759 6.515 1.00 71.62 91 ARG A N 1
ATOM 684 C CA . ARG A 1 91 ? 14.987 9.597 6.723 1.00 71.62 91 ARG A CA 1
ATOM 685 C C . ARG A 1 91 ? 15.146 10.568 7.882 1.00 71.62 91 ARG A C 1
ATOM 687 O O . ARG A 1 91 ? 15.974 10.364 8.772 1.00 71.62 91 ARG A O 1
ATOM 694 N N . ASP A 1 92 ? 14.292 11.586 7.884 1.00 66.19 92 ASP A N 1
ATOM 695 C CA . ASP A 1 92 ? 14.260 12.634 8.910 1.00 66.19 92 ASP A CA 1
ATOM 696 C C . ASP A 1 92 ? 13.888 12.098 10.301 1.00 66.19 92 ASP A C 1
ATOM 698 O O . ASP A 1 92 ? 14.346 12.623 11.313 1.00 66.19 92 ASP A O 1
ATOM 702 N N . ASP A 1 93 ? 13.117 11.011 10.361 1.00 62.00 93 ASP A N 1
ATOM 703 C CA . ASP A 1 93 ? 12.761 10.306 11.600 1.00 62.00 93 ASP A CA 1
ATOM 704 C C . ASP A 1 93 ? 13.874 9.365 12.112 1.00 62.00 93 ASP A C 1
ATOM 706 O O . ASP A 1 93 ? 13.691 8.657 13.102 1.00 62.00 93 ASP A O 1
ATOM 710 N N . GLY A 1 94 ? 15.038 9.349 11.450 1.00 68.12 94 GLY A N 1
ATOM 711 C CA . GLY A 1 94 ? 16.167 8.482 11.781 1.00 68.12 94 GLY A CA 1
ATOM 712 C C . GLY A 1 94 ? 16.052 7.054 11.241 1.00 68.12 94 GLY A C 1
ATOM 713 O O . GLY A 1 94 ? 16.989 6.274 11.426 1.00 68.12 94 GLY A O 1
ATOM 714 N N . SER A 1 95 ? 14.960 6.708 10.552 1.00 72.19 95 SER A N 1
ATOM 715 C CA . SER A 1 95 ? 14.835 5.440 9.834 1.00 72.19 95 SER A CA 1
ATOM 716 C C . SER A 1 95 ? 15.624 5.445 8.516 1.00 72.19 95 SER A C 1
ATOM 718 O O . SER A 1 95 ? 16.175 6.457 8.080 1.00 72.19 95 SER A O 1
ATOM 720 N N . TYR A 1 96 ? 15.712 4.281 7.886 1.00 76.88 96 TYR A N 1
ATOM 721 C CA . TYR A 1 96 ? 16.342 4.035 6.602 1.00 76.88 96 TYR A CA 1
ATOM 722 C C . TYR A 1 96 ? 15.352 3.324 5.699 1.00 76.88 96 TYR A C 1
ATOM 724 O O . TYR A 1 96 ? 14.689 2.366 6.092 1.00 76.88 96 TYR A O 1
ATOM 732 N N . GLN A 1 97 ? 15.306 3.757 4.455 1.00 80.19 97 GLN A N 1
ATOM 733 C CA . GLN A 1 97 ? 14.643 3.056 3.380 1.00 80.19 97 GLN A CA 1
ATOM 734 C C . GLN A 1 97 ? 15.685 2.235 2.633 1.00 80.19 97 GLN A C 1
ATOM 736 O O . GLN A 1 97 ? 16.698 2.771 2.188 1.00 80.19 97 GLN A O 1
ATOM 741 N N . ARG A 1 98 ? 15.425 0.942 2.473 1.00 81.75 98 ARG A N 1
ATOM 742 C CA . ARG A 1 98 ? 16.206 0.056 1.622 1.00 81.75 98 ARG A CA 1
ATOM 743 C C . ARG A 1 98 ? 15.367 -0.337 0.415 1.00 81.75 98 ARG A C 1
ATOM 745 O O . ARG A 1 98 ? 14.359 -1.023 0.553 1.00 81.75 98 ARG A O 1
ATOM 752 N N . SER A 1 99 ? 15.812 0.065 -0.765 1.00 84.62 99 SER A N 1
ATOM 753 C CA . SER A 1 99 ? 15.182 -0.287 -2.037 1.00 84.62 99 SER A CA 1
ATOM 754 C C . SER A 1 99 ? 16.061 -1.307 -2.756 1.00 84.62 99 SER A C 1
ATOM 756 O O . SER A 1 99 ? 17.242 -1.050 -2.982 1.00 84.62 99 SER A O 1
ATOM 758 N N . GLN A 1 100 ? 15.519 -2.465 -3.126 1.00 86.62 100 GLN A N 1
ATOM 759 C CA . GLN A 1 100 ? 16.234 -3.485 -3.892 1.00 86.62 100 GLN A CA 1
ATOM 760 C C . GLN A 1 100 ? 15.520 -3.762 -5.211 1.00 86.62 100 GLN A C 1
ATOM 762 O O . GLN A 1 100 ? 14.393 -4.251 -5.233 1.00 86.62 100 GLN A O 1
ATOM 767 N N . LEU A 1 101 ? 16.213 -3.497 -6.315 1.00 88.56 101 LEU A N 1
ATOM 768 C CA . LEU A 1 101 ? 15.755 -3.838 -7.655 1.00 88.56 101 LEU A CA 1
ATOM 769 C C . LEU A 1 101 ? 16.292 -5.214 -8.072 1.00 88.56 101 LEU A C 1
ATOM 771 O O . LEU A 1 101 ? 17.439 -5.576 -7.793 1.00 88.56 101 LEU A O 1
ATOM 775 N N . SER A 1 102 ? 15.486 -5.962 -8.818 1.00 91.44 102 SER A N 1
ATOM 776 C CA . SER A 1 102 ? 15.928 -7.152 -9.544 1.00 91.44 102 SER A CA 1
ATOM 777 C C . SER A 1 102 ? 15.148 -7.351 -10.844 1.00 91.44 102 SER A C 1
ATOM 779 O O . SER A 1 102 ? 14.007 -6.916 -10.965 1.00 91.44 102 SER A O 1
ATOM 781 N N . CYS A 1 103 ? 15.760 -8.028 -11.812 1.00 92.38 103 CYS A N 1
ATOM 782 C CA . CYS A 1 103 ? 15.075 -8.628 -12.953 1.00 92.38 103 CYS A CA 1
ATOM 783 C C . CYS A 1 103 ? 14.949 -10.134 -12.694 1.00 92.38 103 CYS A C 1
ATOM 785 O O . CYS A 1 103 ? 15.943 -10.786 -12.364 1.00 92.38 103 CYS A O 1
ATOM 787 N N . GLU A 1 104 ? 13.757 -10.707 -12.851 1.00 93.25 104 GLU A N 1
ATOM 788 C CA . GLU A 1 104 ? 13.545 -12.157 -12.689 1.00 93.25 104 GLU A CA 1
ATOM 789 C C . GLU A 1 104 ? 13.684 -12.910 -14.015 1.00 93.25 104 GLU A C 1
ATOM 791 O O . GLU A 1 104 ? 14.181 -14.036 -14.048 1.00 93.25 104 GLU A O 1
ATOM 796 N N . ALA A 1 105 ? 13.245 -12.274 -15.102 1.00 91.81 105 ALA A N 1
ATOM 797 C CA . ALA A 1 105 ? 13.232 -12.792 -16.464 1.00 91.81 105 ALA A CA 1
ATOM 798 C C . ALA A 1 105 ? 13.146 -11.627 -17.468 1.00 91.81 105 ALA A C 1
ATOM 800 O O . ALA A 1 105 ? 13.072 -10.460 -17.072 1.00 91.81 105 ALA A O 1
ATOM 801 N N . ALA A 1 106 ? 13.133 -11.939 -18.768 1.00 88.94 106 ALA A N 1
ATOM 802 C CA . ALA A 1 106 ? 12.904 -10.939 -19.807 1.00 88.94 106 ALA A CA 1
ATOM 803 C C . ALA A 1 106 ? 11.561 -10.217 -19.583 1.00 88.94 106 ALA A C 1
ATOM 805 O O . ALA A 1 106 ? 10.539 -10.872 -19.385 1.00 88.94 106 ALA A O 1
ATOM 806 N N . GLY A 1 107 ? 11.580 -8.882 -19.561 1.00 87.50 107 GLY A N 1
ATOM 807 C CA . GLY A 1 107 ? 10.397 -8.049 -19.311 1.00 87.50 107 GLY A CA 1
ATOM 808 C C . GLY A 1 107 ? 9.844 -8.094 -17.878 1.00 87.50 107 GLY A C 1
ATOM 809 O O . GLY A 1 107 ? 8.810 -7.484 -17.619 1.00 87.50 107 GLY A O 1
ATOM 810 N N . VAL A 1 108 ? 10.496 -8.786 -16.932 1.00 91.94 108 VAL A N 1
ATOM 811 C CA . VAL A 1 108 ? 10.007 -8.920 -15.547 1.00 91.94 108 VAL A CA 1
ATOM 812 C C . VAL A 1 108 ? 10.930 -8.203 -14.567 1.00 91.94 108 VAL A C 1
ATOM 814 O O . VAL A 1 108 ? 12.009 -8.708 -14.247 1.00 91.94 108 VAL A O 1
ATOM 817 N N . GLY A 1 109 ? 10.478 -7.055 -14.060 1.00 90.25 109 GLY A N 1
ATOM 818 C CA . GLY A 1 109 ? 11.174 -6.264 -13.043 1.00 90.25 109 GLY A CA 1
ATOM 819 C C . GLY A 1 109 ? 10.490 -6.355 -11.681 1.00 90.25 109 GLY A C 1
ATOM 820 O O . GLY A 1 109 ? 9.264 -6.296 -11.601 1.00 90.25 109 GLY A O 1
ATOM 821 N N . VAL A 1 110 ? 11.274 -6.469 -10.612 1.00 91.75 110 VAL A N 1
ATOM 822 C CA . VAL A 1 110 ? 10.801 -6.524 -9.224 1.00 91.75 110 VAL A CA 1
ATOM 823 C C . VAL A 1 110 ? 11.504 -5.459 -8.395 1.00 91.75 110 VAL A C 1
ATOM 825 O O . VAL A 1 110 ? 12.735 -5.419 -8.358 1.00 91.75 110 VAL A O 1
ATOM 828 N N . ILE A 1 111 ? 10.724 -4.638 -7.697 1.00 90.25 111 ILE A N 1
ATOM 829 C CA . ILE A 1 111 ? 11.203 -3.691 -6.689 1.00 90.25 111 ILE A CA 1
ATOM 830 C C . ILE A 1 111 ? 10.745 -4.175 -5.324 1.00 90.25 111 ILE A C 1
ATOM 832 O O . ILE A 1 111 ? 9.552 -4.350 -5.098 1.00 90.25 111 ILE A O 1
ATOM 836 N N . ARG A 1 112 ? 11.693 -4.340 -4.407 1.00 88.25 112 ARG A N 1
ATOM 837 C CA . ARG A 1 112 ? 11.423 -4.509 -2.984 1.00 88.25 112 ARG A CA 1
ATOM 838 C C . ARG A 1 112 ? 11.723 -3.220 -2.246 1.00 88.25 112 ARG A C 1
ATOM 840 O O . ARG A 1 112 ? 12.797 -2.650 -2.433 1.00 88.25 112 ARG A O 1
ATOM 847 N N . LEU A 1 113 ? 10.806 -2.814 -1.382 1.00 85.00 113 LEU A N 1
ATOM 848 C CA . LEU A 1 113 ? 11.031 -1.770 -0.394 1.00 85.00 113 LEU A CA 1
ATOM 849 C C . LEU A 1 113 ? 10.979 -2.368 1.004 1.00 85.00 113 LEU A C 1
ATOM 851 O O . LEU A 1 113 ? 10.002 -3.038 1.341 1.00 85.00 113 LEU A O 1
ATOM 855 N N . ASP A 1 114 ? 11.992 -2.038 1.798 1.00 78.44 114 ASP A N 1
ATOM 856 C CA . ASP A 1 114 ? 12.044 -2.279 3.234 1.00 78.44 114 ASP A CA 1
ATOM 857 C C . ASP A 1 114 ? 12.247 -0.922 3.950 1.00 78.44 114 ASP A C 1
ATOM 859 O O . ASP A 1 114 ? 13.032 -0.086 3.496 1.00 78.44 114 ASP A O 1
ATOM 863 N N . ILE A 1 115 ? 11.578 -0.689 5.084 1.00 74.75 115 ILE A N 1
ATOM 864 C CA . ILE A 1 115 ? 11.897 0.419 6.007 1.00 74.75 115 ILE A CA 1
ATOM 865 C C . ILE A 1 115 ? 12.503 -0.198 7.271 1.00 74.75 115 ILE A C 1
ATOM 867 O O . ILE A 1 115 ? 11.871 -1.037 7.900 1.00 74.75 115 ILE A O 1
ATOM 871 N N . THR A 1 116 ? 13.711 0.220 7.649 1.00 68.94 116 THR A N 1
ATOM 872 C CA . THR A 1 116 ? 14.458 -0.263 8.828 1.00 68.94 116 THR A CA 1
ATOM 873 C C . THR A 1 116 ? 14.980 0.912 9.658 1.00 68.94 116 THR A C 1
ATOM 875 O O . THR A 1 116 ? 15.070 2.019 9.152 1.00 68.94 116 THR A O 1
ATOM 878 N N . SER A 1 117 ? 15.364 0.720 10.923 1.00 63.31 117 SER A N 1
ATOM 879 C CA . SER A 1 117 ? 16.137 1.724 11.690 1.00 63.31 117 SER A CA 1
ATOM 880 C C . SER A 1 117 ? 17.644 1.406 11.688 1.00 63.31 117 SER A C 1
ATOM 882 O O . SER A 1 117 ? 18.037 0.313 11.272 1.00 63.31 117 SER A O 1
ATOM 884 N N . ASP A 1 118 ? 18.492 2.346 12.139 1.00 54.12 118 ASP A N 1
ATOM 885 C CA . ASP A 1 118 ? 19.957 2.174 12.320 1.00 54.12 118 ASP A CA 1
ATOM 886 C C . ASP A 1 118 ? 20.324 1.014 13.256 1.00 54.12 118 ASP A C 1
ATOM 888 O O . ASP A 1 118 ? 21.468 0.553 13.277 1.00 54.12 118 ASP A O 1
ATOM 892 N N . LYS A 1 119 ? 19.356 0.527 14.032 1.00 50.66 119 LYS A N 1
ATOM 893 C CA . LYS A 1 119 ? 19.504 -0.609 14.929 1.00 50.66 119 LYS A CA 1
ATOM 894 C C . LYS A 1 119 ? 18.852 -1.821 14.284 1.00 50.66 119 LYS A C 1
ATOM 896 O O . LYS A 1 119 ? 17.631 -1.970 14.286 1.00 50.66 119 LYS A O 1
ATOM 901 N N . SER A 1 120 ? 19.692 -2.703 13.749 1.00 50.00 120 SER A N 1
ATOM 902 C CA . SER A 1 120 ? 19.300 -4.006 13.210 1.00 50.00 120 SER A CA 1
ATOM 903 C C . SER A 1 120 ? 18.229 -4.675 14.091 1.00 50.00 120 SER A C 1
ATOM 905 O O . SER A 1 120 ? 18.507 -4.970 15.252 1.00 50.00 120 SER A O 1
ATOM 907 N N . SER A 1 121 ? 17.044 -4.937 13.520 1.00 51.75 121 SER A N 1
ATOM 908 C CA . SER A 1 121 ? 15.904 -5.721 14.055 1.00 51.75 121 SER A CA 1
ATOM 909 C C . SER A 1 121 ? 14.856 -5.067 14.979 1.00 51.75 121 SER A C 1
ATOM 911 O O . SER A 1 121 ? 13.960 -5.779 15.431 1.00 51.75 121 SER A O 1
ATOM 913 N N . HIS A 1 122 ? 14.869 -3.754 15.233 1.00 59.78 122 HIS A N 1
ATOM 914 C CA . HIS A 1 122 ? 13.860 -3.135 16.114 1.00 59.78 122 HIS A CA 1
ATOM 915 C C . HIS A 1 122 ? 12.718 -2.448 15.352 1.00 59.78 122 HIS A C 1
ATOM 917 O O . HIS A 1 122 ? 12.957 -1.763 14.359 1.00 59.78 122 HIS A O 1
ATOM 923 N N . MET A 1 123 ? 11.484 -2.636 15.843 1.00 73.94 123 MET A N 1
ATOM 924 C CA . MET A 1 123 ? 10.278 -1.941 15.374 1.00 73.94 123 MET A CA 1
ATOM 925 C C . MET A 1 123 ? 10.506 -0.425 15.312 1.00 73.94 123 MET A C 1
ATOM 927 O O . MET A 1 123 ? 11.130 0.152 16.206 1.00 73.94 123 MET A O 1
ATOM 931 N N . LEU A 1 124 ? 9.984 0.215 14.267 1.00 78.25 124 LEU A N 1
ATOM 932 C CA . LEU A 1 124 ? 10.002 1.666 14.127 1.00 78.25 124 LEU A CA 1
ATOM 933 C C . LEU A 1 124 ? 8.893 2.264 14.999 1.00 78.25 124 LEU A C 1
ATOM 935 O O . LEU A 1 124 ? 7.722 1.943 14.817 1.00 78.25 124 LEU A O 1
ATOM 939 N N . THR A 1 125 ? 9.252 3.156 15.921 1.00 84.81 125 THR A N 1
ATOM 940 C CA . THR A 1 125 ? 8.288 3.875 16.765 1.00 84.81 125 THR A CA 1
ATOM 941 C C . THR A 1 125 ? 8.234 5.339 16.355 1.00 84.81 125 THR A C 1
ATOM 943 O O . THR A 1 125 ? 9.266 6.007 16.378 1.00 84.81 125 THR A O 1
ATOM 946 N N . TYR A 1 126 ? 7.047 5.862 16.041 1.00 85.00 126 TYR A N 1
ATOM 947 C CA . TYR A 1 126 ? 6.864 7.272 15.683 1.00 85.00 126 TYR A CA 1
ATOM 948 C C . TYR A 1 126 ? 5.545 7.850 16.225 1.00 85.00 126 TYR A C 1
ATOM 950 O O . TYR A 1 126 ? 4.565 7.117 16.384 1.00 85.00 126 TYR A O 1
ATOM 958 N N . PRO A 1 127 ? 5.486 9.158 16.537 1.00 87.94 127 PRO A N 1
ATOM 959 C CA . PRO A 1 127 ? 4.230 9.815 16.886 1.00 87.94 127 PRO A CA 1
ATOM 960 C C . PRO A 1 127 ? 3.338 9.951 15.644 1.00 87.94 127 PRO A C 1
ATOM 962 O O . PRO A 1 127 ? 3.795 10.400 14.592 1.00 87.94 127 PRO A O 1
ATOM 965 N N . ALA A 1 128 ? 2.059 9.595 15.761 1.00 87.81 128 ALA A N 1
ATOM 966 C CA . ALA A 1 128 ? 1.093 9.884 14.708 1.00 87.81 128 ALA A CA 1
ATOM 967 C C . ALA A 1 128 ? 0.790 11.392 14.675 1.00 87.81 128 ALA A C 1
ATOM 969 O O . ALA A 1 128 ? 0.700 12.059 15.705 1.00 87.81 128 ALA A O 1
ATOM 970 N N . THR A 1 129 ? 0.653 11.930 13.466 1.00 85.12 129 THR A N 1
ATOM 971 C CA . THR A 1 129 ? 0.372 13.354 13.214 1.00 85.12 129 THR A CA 1
ATOM 972 C C . THR A 1 129 ? -1.118 13.609 13.027 1.00 85.12 129 THR A C 1
ATOM 974 O O . THR A 1 129 ? -1.652 14.582 13.553 1.00 85.12 129 THR A O 1
ATOM 977 N N . ARG A 1 130 ? -1.803 12.702 12.323 1.00 84.25 130 ARG A N 1
ATOM 978 C CA . ARG A 1 130 ? -3.234 12.809 12.030 1.00 84.25 130 ARG A CA 1
ATOM 979 C C . ARG A 1 130 ? -4.114 12.327 13.183 1.00 84.25 130 ARG A C 1
ATOM 981 O O . ARG A 1 130 ? -5.181 12.884 13.423 1.00 84.25 130 ARG A O 1
ATOM 988 N N . TYR A 1 131 ? -3.646 11.323 13.921 1.00 85.44 131 TYR A N 1
ATOM 989 C CA . TYR A 1 131 ? -4.282 10.833 15.142 1.00 85.44 131 TYR A CA 1
ATOM 990 C C . TYR A 1 131 ? -3.363 11.099 16.329 1.00 85.44 131 TYR A C 1
ATOM 992 O O . TYR A 1 131 ? -2.162 10.875 16.237 1.00 85.44 131 TYR A O 1
ATOM 1000 N N . GLN A 1 132 ? -3.909 11.538 17.463 1.00 89.56 132 GLN A N 1
ATOM 1001 C CA . GLN A 1 132 ? -3.102 11.699 18.672 1.00 89.56 132 GLN A CA 1
ATOM 1002 C C . GLN A 1 132 ? -2.731 10.326 19.246 1.00 89.56 132 GLN A C 1
ATOM 1004 O O . GLN A 1 132 ? -3.599 9.591 19.722 1.00 89.56 132 GLN A O 1
ATOM 1009 N N . GLY A 1 133 ? -1.446 9.977 19.197 1.00 90.44 133 GLY A N 1
ATOM 1010 C CA . GLY A 1 133 ? -0.936 8.714 19.723 1.00 90.44 133 GLY A CA 1
ATOM 1011 C C . GLY A 1 133 ? 0.437 8.338 19.171 1.00 90.44 133 GLY A C 1
ATOM 1012 O O . GLY A 1 133 ? 1.099 9.132 18.501 1.00 90.44 133 GLY A O 1
ATOM 1013 N N . THR A 1 134 ? 0.843 7.102 19.439 1.00 91.25 134 THR A N 1
ATOM 1014 C CA . THR A 1 134 ? 2.117 6.531 18.985 1.00 91.25 134 THR A CA 1
ATOM 1015 C C . THR A 1 134 ? 1.851 5.325 18.100 1.00 91.25 134 THR A C 1
ATOM 1017 O O . THR A 1 134 ? 0.992 4.502 18.415 1.00 91.25 134 THR A O 1
ATOM 1020 N N . VAL A 1 135 ? 2.602 5.204 17.010 1.00 89.19 135 VAL A N 1
ATOM 1021 C CA . VAL A 1 135 ? 2.599 4.035 16.134 1.00 89.19 135 VAL A CA 1
ATOM 1022 C C . VAL A 1 135 ? 3.880 3.247 16.358 1.00 89.19 135 VAL A C 1
ATOM 1024 O O . VAL A 1 135 ? 4.972 3.811 16.409 1.00 89.19 135 VAL A O 1
ATOM 1027 N N . LEU A 1 136 ? 3.725 1.935 16.478 1.00 88.62 136 LEU A N 1
ATOM 1028 C CA . LEU A 1 136 ? 4.796 0.955 16.488 1.00 88.62 136 LEU A CA 1
ATOM 1029 C C . LEU A 1 136 ? 4.662 0.104 15.221 1.00 88.62 136 LEU A C 1
ATOM 1031 O O . LEU A 1 136 ? 3.633 -0.533 15.020 1.00 88.62 136 LEU A O 1
ATOM 1035 N N . PHE A 1 137 ? 5.671 0.112 14.359 1.00 83.62 137 PHE A N 1
ATOM 1036 C CA . PHE A 1 137 ? 5.636 -0.461 13.014 1.00 83.62 137 PHE A CA 1
ATOM 1037 C C . PHE A 1 137 ? 6.690 -1.565 12.862 1.00 83.62 137 PHE A C 1
ATOM 1039 O O . PHE A 1 137 ? 7.798 -1.441 13.389 1.00 83.62 137 PHE A O 1
ATOM 1046 N N . ASP A 1 138 ? 6.330 -2.662 12.189 1.00 73.00 138 ASP A N 1
ATOM 1047 C CA . ASP A 1 138 ? 7.171 -3.851 12.001 1.00 73.00 138 ASP A CA 1
ATOM 1048 C C . ASP A 1 138 ? 8.564 -3.487 11.454 1.00 73.00 138 ASP A C 1
ATOM 1050 O O . ASP A 1 138 ? 8.663 -2.600 10.605 1.00 73.00 138 ASP A O 1
ATOM 1054 N N . PRO A 1 139 ? 9.644 -4.148 11.916 1.00 56.62 139 PRO A N 1
ATOM 1055 C CA . PRO A 1 139 ? 11.003 -3.934 11.421 1.00 56.62 139 PRO A CA 1
ATOM 1056 C C . PRO A 1 139 ? 11.259 -4.374 9.969 1.00 56.62 139 PRO A C 1
ATOM 1058 O O . PRO 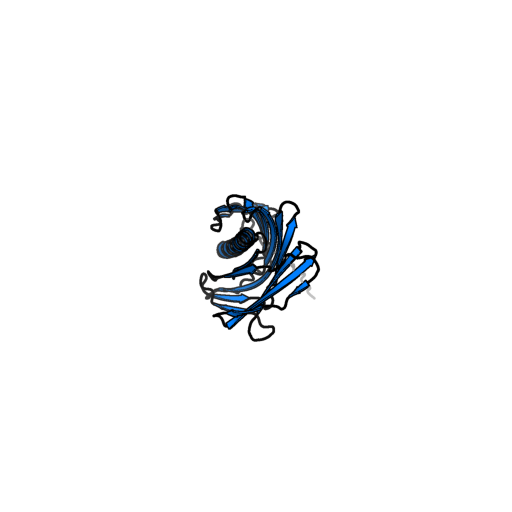A 1 139 ? 12.328 -4.064 9.450 1.00 56.62 139 PRO A O 1
ATOM 1061 N N . ASN A 1 140 ? 10.362 -5.128 9.323 1.00 61.06 140 ASN A N 1
ATOM 1062 C CA . ASN A 1 140 ? 10.534 -5.596 7.941 1.00 61.06 140 ASN A CA 1
ATOM 1063 C C . ASN A 1 140 ? 9.226 -5.496 7.129 1.00 61.06 140 ASN A C 1
ATOM 1065 O O . ASN A 1 140 ? 8.722 -6.513 6.640 1.00 61.06 140 ASN A O 1
ATOM 1069 N N . PRO A 1 141 ? 8.659 -4.289 6.960 1.00 67.06 141 PRO A N 1
ATOM 1070 C CA . PRO A 1 141 ? 7.524 -4.090 6.075 1.00 67.06 141 PRO A CA 1
ATOM 1071 C C . PRO A 1 141 ? 8.006 -4.389 4.659 1.00 67.06 141 PRO A C 1
ATOM 1073 O O . PRO A 1 141 ? 8.824 -3.658 4.107 1.00 67.06 141 PRO A O 1
ATOM 1076 N N . ARG A 1 142 ? 7.535 -5.490 4.081 1.00 71.69 142 ARG A N 1
ATOM 1077 C CA . ARG A 1 142 ? 7.926 -5.879 2.730 1.00 71.69 142 ARG A CA 1
ATOM 1078 C C . ARG A 1 142 ? 6.821 -5.473 1.776 1.00 71.69 142 ARG A C 1
ATOM 1080 O O . ARG A 1 142 ? 5.714 -6.011 1.835 1.00 71.69 142 ARG A O 1
ATOM 1087 N N . ALA A 1 143 ? 7.144 -4.527 0.904 1.00 79.88 143 ALA A N 1
ATOM 1088 C CA . ALA A 1 143 ? 6.375 -4.263 -0.299 1.00 79.88 143 ALA A CA 1
ATOM 1089 C C . ALA A 1 143 ? 7.191 -4.762 -1.490 1.00 79.88 143 ALA A C 1
ATOM 1091 O O . ALA A 1 143 ? 8.262 -4.226 -1.776 1.00 79.88 143 ALA A O 1
ATOM 1092 N N . ASP A 1 144 ? 6.697 -5.802 -2.159 1.00 86.44 144 ASP A N 1
ATOM 1093 C CA . ASP A 1 144 ? 7.245 -6.237 -3.440 1.00 86.44 144 ASP A CA 1
ATOM 1094 C C . ASP A 1 144 ? 6.315 -5.769 -4.554 1.00 86.44 144 ASP A C 1
ATOM 1096 O O . ASP A 1 144 ? 5.142 -6.137 -4.579 1.00 86.44 144 ASP A O 1
ATOM 1100 N N . TRP A 1 145 ? 6.859 -5.014 -5.499 1.00 88.81 145 TRP A N 1
ATOM 1101 C CA . TRP A 1 145 ? 6.190 -4.613 -6.726 1.00 88.81 145 TRP A CA 1
ATOM 1102 C C . TRP A 1 145 ? 6.802 -5.377 -7.885 1.00 88.81 145 TRP A C 1
ATOM 1104 O O . TRP A 1 145 ? 7.971 -5.193 -8.221 1.00 88.81 145 TRP A O 1
ATOM 1114 N N . ARG A 1 146 ? 6.014 -6.248 -8.503 1.00 91.69 146 ARG A N 1
ATOM 1115 C CA . ARG A 1 146 ? 6.396 -7.032 -9.670 1.00 91.69 146 ARG A CA 1
ATOM 1116 C C . ARG A 1 146 ? 5.707 -6.474 -10.902 1.00 91.69 146 ARG A C 1
ATOM 1118 O O . ARG A 1 146 ? 4.484 -6.447 -10.988 1.00 91.69 146 ARG A O 1
ATOM 1125 N N . THR A 1 147 ? 6.507 -6.081 -11.878 1.00 90.00 147 THR A N 1
ATOM 1126 C CA . THR A 1 147 ? 6.059 -5.558 -13.168 1.00 90.00 147 THR A CA 1
ATOM 1127 C C . THR A 1 147 ? 6.392 -6.550 -14.271 1.00 90.00 147 THR A C 1
ATOM 1129 O O . THR A 1 147 ? 7.494 -7.096 -14.305 1.00 90.00 147 THR A O 1
ATOM 1132 N N . VAL A 1 148 ? 5.432 -6.802 -15.155 1.00 91.19 148 VAL A N 1
ATOM 1133 C CA . VAL A 1 148 ? 5.581 -7.668 -16.327 1.00 91.19 148 VAL A CA 1
ATOM 1134 C C . VAL A 1 148 ? 5.231 -6.858 -17.560 1.00 91.19 148 VAL A C 1
ATOM 1136 O O . VAL A 1 148 ? 4.094 -6.420 -17.698 1.00 91.19 148 VAL A O 1
ATOM 1139 N N . GLU A 1 149 ? 6.206 -6.663 -18.433 1.00 89.19 149 GLU A N 1
ATOM 1140 C CA . GLU A 1 149 ? 6.024 -6.055 -19.747 1.00 89.19 149 GLU A CA 1
ATOM 1141 C C . GLU A 1 149 ? 5.410 -7.060 -20.728 1.00 89.19 149 GLU A C 1
ATOM 1143 O O . GLU A 1 149 ? 5.810 -8.226 -20.786 1.00 89.19 149 GLU A O 1
ATOM 1148 N N . HIS A 1 150 ? 4.438 -6.596 -21.507 1.00 87.38 150 HIS A N 1
ATOM 1149 C CA . HIS A 1 150 ? 3.750 -7.367 -22.536 1.00 87.38 150 HIS A CA 1
ATOM 1150 C C . HIS A 1 150 ? 4.182 -6.928 -23.934 1.00 87.38 150 HIS A C 1
ATOM 1152 O O . HIS A 1 150 ? 4.689 -5.830 -24.140 1.00 87.38 150 HIS A O 1
ATOM 1158 N N . ALA A 1 151 ? 3.936 -7.783 -24.929 1.00 84.94 151 ALA A N 1
ATOM 1159 C CA . ALA A 1 151 ? 4.345 -7.535 -26.315 1.00 84.94 151 ALA A CA 1
ATOM 1160 C C . ALA A 1 151 ? 3.701 -6.287 -26.951 1.00 84.94 151 ALA A C 1
ATOM 1162 O O . ALA A 1 151 ? 4.251 -5.729 -27.896 1.00 84.94 151 ALA A O 1
ATOM 1163 N N . ASP A 1 152 ? 2.545 -5.856 -26.445 1.00 84.06 152 ASP A N 1
ATOM 1164 C CA . ASP A 1 152 ? 1.846 -4.639 -26.872 1.00 84.06 152 ASP A CA 1
ATOM 1165 C C . ASP A 1 152 ? 2.376 -3.363 -26.187 1.00 84.06 152 ASP A C 1
ATOM 1167 O O . ASP A 1 152 ? 1.813 -2.288 -26.382 1.00 84.06 152 ASP A O 1
ATOM 1171 N N . GLY A 1 153 ? 3.437 -3.473 -25.378 1.00 81.06 153 GLY A N 1
ATOM 1172 C CA . GLY A 1 153 ? 3.996 -2.376 -24.587 1.00 81.06 153 GLY A CA 1
ATOM 1173 C C . GLY A 1 153 ? 3.196 -2.048 -23.324 1.00 81.06 153 GLY A C 1
ATOM 1174 O O . GLY A 1 153 ? 3.508 -1.070 -22.645 1.00 81.06 153 GLY A O 1
ATOM 1175 N N . SER A 1 154 ? 2.165 -2.835 -22.994 1.00 86.38 154 SER A N 1
ATOM 1176 C CA . SER A 1 154 ? 1.450 -2.703 -21.725 1.00 86.38 154 SER A CA 1
ATOM 1177 C C . SER A 1 154 ? 2.206 -3.377 -20.580 1.00 86.38 154 SER A C 1
ATOM 1179 O O . SER A 1 154 ? 3.047 -4.250 -20.792 1.00 86.38 154 SER A O 1
ATOM 1181 N N . PHE A 1 155 ? 1.889 -2.994 -19.344 1.00 87.12 155 PHE A N 1
ATOM 1182 C CA . PHE A 1 155 ? 2.500 -3.556 -18.143 1.00 87.12 155 PHE A CA 1
ATOM 1183 C C . PHE A 1 155 ? 1.433 -4.148 -17.231 1.00 87.12 155 PHE A C 1
ATOM 1185 O O . PHE A 1 155 ? 0.420 -3.508 -16.962 1.00 87.12 155 PHE A O 1
ATOM 1192 N N . SER A 1 156 ? 1.669 -5.353 -16.718 1.00 88.94 156 SER A N 1
ATOM 1193 C CA . SER A 1 156 ? 0.942 -5.871 -15.560 1.00 88.94 156 SER A CA 1
ATOM 1194 C C . SER A 1 156 ? 1.728 -5.616 -14.290 1.00 88.94 156 SER A C 1
ATOM 1196 O O . SER A 1 156 ? 2.922 -5.899 -14.229 1.00 88.94 156 SER A O 1
ATOM 1198 N N . ILE A 1 157 ? 1.037 -5.133 -13.265 1.00 87.19 157 ILE A N 1
ATOM 1199 C CA . ILE A 1 157 ? 1.598 -4.889 -11.940 1.00 87.19 157 ILE A CA 1
ATOM 1200 C C . ILE A 1 157 ? 0.958 -5.888 -10.989 1.00 87.19 157 ILE A C 1
ATOM 1202 O O . ILE A 1 157 ? -0.263 -6.035 -10.975 1.00 87.19 157 ILE A O 1
ATOM 1206 N N . ASN A 1 158 ? 1.779 -6.588 -10.216 1.00 88.31 158 ASN A N 1
ATOM 1207 C CA . ASN A 1 158 ? 1.351 -7.370 -9.070 1.00 88.31 158 ASN A CA 1
ATOM 1208 C C . ASN A 1 158 ? 2.142 -6.907 -7.851 1.00 88.31 158 ASN A C 1
ATOM 1210 O O . ASN A 1 158 ? 3.362 -6.778 -7.941 1.00 88.31 158 ASN A O 1
ATOM 1214 N N . ALA A 1 159 ? 1.471 -6.675 -6.731 1.00 83.94 159 ALA A N 1
ATOM 1215 C CA . ALA A 1 159 ? 2.169 -6.422 -5.487 1.00 83.94 159 ALA A CA 1
ATOM 1216 C C . ALA A 1 159 ? 1.537 -7.110 -4.292 1.00 83.94 159 ALA A C 1
ATOM 1218 O O . ALA A 1 159 ? 0.329 -7.342 -4.243 1.00 83.94 159 ALA A O 1
ATOM 1219 N N . GLY A 1 160 ? 2.405 -7.408 -3.331 1.00 84.62 160 GLY A N 1
ATOM 1220 C CA . GLY A 1 160 ? 2.051 -7.842 -1.992 1.00 84.62 160 GLY A CA 1
ATOM 1221 C C . GLY A 1 160 ? 2.655 -6.873 -0.988 1.00 84.62 160 GLY A C 1
ATOM 1222 O O . GLY A 1 160 ? 3.862 -6.628 -1.010 1.00 84.62 160 GLY A O 1
ATOM 1223 N N . ILE A 1 161 ? 1.812 -6.326 -0.119 1.00 82.94 161 ILE A N 1
ATOM 1224 C CA . ILE A 1 161 ? 2.210 -5.447 0.976 1.00 82.94 161 ILE A CA 1
ATOM 1225 C C . ILE A 1 161 ? 1.788 -6.131 2.267 1.00 82.94 161 ILE A C 1
ATOM 1227 O O . ILE A 1 161 ? 0.608 -6.401 2.456 1.00 82.94 161 ILE A O 1
ATOM 1231 N N . ALA A 1 162 ? 2.731 -6.395 3.164 1.00 81.56 162 ALA A N 1
ATOM 1232 C CA . ALA A 1 162 ? 2.433 -6.851 4.517 1.00 81.56 162 ALA A CA 1
ATOM 1233 C C . ALA A 1 162 ? 2.953 -5.818 5.516 1.00 81.56 162 ALA A C 1
ATOM 1235 O O . ALA A 1 162 ? 4.125 -5.439 5.472 1.00 81.56 162 ALA A O 1
ATOM 1236 N N . ARG A 1 163 ? 2.074 -5.350 6.405 1.00 82.25 163 ARG A N 1
ATOM 1237 C CA . ARG A 1 163 ? 2.404 -4.393 7.462 1.00 82.25 163 ARG A CA 1
ATOM 1238 C C . ARG A 1 163 ? 1.892 -4.939 8.781 1.00 82.25 163 ARG A C 1
ATOM 1240 O O . ARG A 1 163 ? 0.721 -5.282 8.887 1.00 82.25 163 ARG A O 1
ATOM 1247 N N . HIS A 1 164 ? 2.746 -4.976 9.788 1.00 85.31 164 HIS A N 1
ATOM 1248 C CA . HIS A 1 164 ? 2.330 -5.202 11.165 1.00 85.31 164 HIS A CA 1
ATOM 1249 C C . HIS A 1 164 ? 2.543 -3.897 11.917 1.00 85.31 164 HIS A C 1
ATOM 1251 O O . HIS A 1 164 ? 3.632 -3.324 11.904 1.00 85.31 164 HIS A O 1
ATOM 1257 N N . LEU A 1 165 ? 1.459 -3.345 12.455 1.00 86.81 165 LEU A N 1
ATOM 1258 C CA . LEU A 1 165 ? 1.515 -2.054 13.117 1.00 86.81 165 LEU A CA 1
ATOM 1259 C C . LEU A 1 165 ? 0.513 -1.989 14.257 1.00 86.81 165 LEU A C 1
ATOM 1261 O O . LEU A 1 165 ? -0.617 -2.452 14.136 1.00 86.81 165 LEU A O 1
ATOM 1265 N N . ILE A 1 166 ? 0.949 -1.391 15.356 1.00 89.00 166 ILE A N 1
ATOM 1266 C CA . ILE A 1 166 ? 0.156 -1.187 16.560 1.00 89.00 166 ILE A CA 1
ATOM 1267 C C . ILE A 1 166 ? 0.044 0.316 16.775 1.00 89.00 166 ILE A C 1
ATOM 1269 O O . ILE A 1 166 ? 1.057 1.014 16.861 1.00 89.00 166 ILE A O 1
ATOM 1273 N N . PHE A 1 167 ? -1.183 0.819 16.860 1.00 90.38 167 PHE A N 1
ATOM 1274 C CA . PHE A 1 167 ? -1.454 2.213 17.185 1.00 90.38 167 PHE A CA 1
ATOM 1275 C C . PHE A 1 167 ? -1.968 2.328 18.616 1.00 90.38 167 PHE A C 1
ATOM 1277 O O . PHE A 1 167 ? -2.955 1.696 18.977 1.00 90.38 167 PHE A O 1
ATOM 1284 N N . THR A 1 168 ? -1.331 3.172 19.421 1.00 91.06 168 THR A N 1
ATOM 1285 C CA . THR A 1 168 ? -1.767 3.472 20.787 1.00 91.06 168 THR A CA 1
ATOM 1286 C C . THR A 1 168 ? -2.230 4.927 20.854 1.00 91.06 168 THR A C 1
ATOM 1288 O O . THR A 1 168 ? -1.380 5.826 20.857 1.00 91.06 168 THR A O 1
ATOM 1291 N N . PRO A 1 169 ? -3.550 5.192 20.910 1.00 89.06 169 PRO A N 1
ATOM 1292 C CA . PRO A 1 169 ? -4.078 6.534 21.135 1.00 89.06 169 PRO A CA 1
ATOM 1293 C C . PRO A 1 169 ? -3.598 7.109 22.475 1.00 89.06 169 PRO A C 1
ATOM 1295 O O . PRO A 1 169 ? -3.394 6.366 23.433 1.00 89.06 169 PRO A O 1
ATOM 1298 N N . THR A 1 170 ? -3.488 8.436 22.594 1.00 89.44 170 THR A N 1
ATOM 1299 C CA . THR A 1 170 ? -3.005 9.098 23.828 1.00 89.44 170 THR A CA 1
ATOM 1300 C C . THR A 1 170 ? -3.790 8.721 25.093 1.00 89.44 170 THR A C 1
ATOM 1302 O O . THR A 1 170 ? -3.219 8.684 26.180 1.00 89.44 170 THR A O 1
ATOM 1305 N N . ALA A 1 171 ? -5.086 8.432 24.963 1.00 83.44 171 ALA A N 1
ATOM 1306 C CA . ALA A 1 171 ? -5.964 8.038 26.066 1.00 83.44 171 ALA A CA 1
ATOM 1307 C C . ALA A 1 171 ? -6.745 6.752 25.740 1.00 83.44 171 ALA A C 1
ATOM 1309 O O . ALA A 1 171 ? -7.959 6.695 25.931 1.00 83.44 171 ALA A O 1
ATOM 1310 N N . GLY A 1 172 ? -6.068 5.734 25.204 1.00 81.38 172 GLY A N 1
ATOM 1311 C CA . GLY A 1 172 ? -6.711 4.487 24.798 1.00 81.38 172 GLY A CA 1
ATOM 1312 C C . GLY A 1 172 ? -5.814 3.265 24.927 1.00 81.38 172 GLY A C 1
ATOM 1313 O O . GLY A 1 172 ? -4.620 3.358 25.205 1.00 81.38 172 GLY A O 1
ATOM 1314 N N . GLU A 1 173 ? -6.423 2.104 24.722 1.00 85.00 173 GLU A N 1
ATOM 1315 C CA . GLU A 1 173 ? -5.689 0.852 24.590 1.00 85.00 173 GLU A CA 1
ATOM 1316 C C . GLU A 1 173 ? -5.037 0.754 23.208 1.00 85.00 173 GLU A C 1
ATOM 1318 O O . GLU A 1 173 ? -5.475 1.385 22.243 1.00 85.00 173 GLU A O 1
ATOM 1323 N N . ALA A 1 174 ? -3.981 -0.050 23.124 1.00 87.44 174 ALA A N 1
ATOM 1324 C CA . ALA A 1 174 ? -3.324 -0.351 21.864 1.00 87.44 174 ALA A CA 1
ATOM 1325 C C . ALA A 1 174 ? -4.284 -1.076 20.907 1.00 87.44 174 ALA A C 1
ATOM 1327 O O . ALA A 1 174 ? -4.999 -2.002 21.296 1.00 87.44 174 ALA A O 1
ATOM 1328 N N . VAL A 1 175 ? -4.262 -0.666 19.644 1.00 84.56 175 VAL A N 1
ATOM 1329 C CA . VAL A 1 175 ? -5.067 -1.213 18.555 1.00 84.56 175 VAL A CA 1
ATOM 1330 C C . VAL A 1 175 ? -4.126 -1.897 17.572 1.00 84.56 175 VAL A C 1
ATOM 1332 O O . VAL A 1 175 ? -3.212 -1.261 17.044 1.00 84.56 175 VAL A O 1
ATOM 1335 N N . ASP A 1 176 ? -4.344 -3.189 17.335 1.00 85.12 176 ASP A N 1
ATOM 1336 C CA . ASP A 1 176 ? -3.648 -3.924 16.281 1.00 85.12 176 ASP A CA 1
ATOM 1337 C C . ASP A 1 176 ? -4.275 -3.565 14.931 1.00 85.12 176 ASP A C 1
ATOM 1339 O O . ASP A 1 176 ? -5.476 -3.733 14.711 1.00 85.12 176 ASP A O 1
ATOM 1343 N N . LEU A 1 177 ? -3.448 -3.010 14.053 1.00 85.69 177 LEU A N 1
ATOM 1344 C CA . LEU A 1 177 ? -3.802 -2.551 12.716 1.00 85.69 177 LEU A CA 1
ATOM 1345 C C . LEU A 1 177 ? -2.962 -3.271 11.654 1.00 85.69 177 LEU A C 1
ATOM 1347 O O . LEU A 1 177 ? -2.765 -2.754 10.548 1.00 85.69 177 LEU A O 1
ATOM 1351 N N . THR A 1 178 ? -2.436 -4.451 11.990 1.00 86.56 178 THR A N 1
ATOM 1352 C CA . THR A 1 178 ? -1.783 -5.345 11.034 1.00 86.56 178 THR A CA 1
ATOM 1353 C C . THR A 1 178 ? -2.675 -5.536 9.820 1.00 86.56 178 THR A C 1
ATOM 1355 O O . THR A 1 178 ? -3.893 -5.590 9.940 1.00 86.56 178 THR A O 1
ATOM 1358 N N . HIS A 1 179 ? -2.084 -5.598 8.635 1.00 85.12 179 HIS A N 1
ATOM 1359 C CA . HIS A 1 179 ? -2.809 -5.855 7.403 1.00 85.12 179 HIS A CA 1
ATOM 1360 C C . HIS A 1 179 ? -1.898 -6.393 6.315 1.00 85.12 179 HIS A C 1
ATOM 1362 O O . HIS A 1 179 ? -0.683 -6.181 6.299 1.00 85.12 179 HIS A O 1
ATOM 1368 N N . SER A 1 180 ? -2.525 -7.090 5.380 1.00 84.62 180 SER A N 1
ATOM 1369 C CA . SER A 1 180 ? -1.907 -7.470 4.121 1.00 84.62 180 SER A CA 1
ATOM 1370 C C . SER A 1 180 ? -2.747 -6.935 2.979 1.00 84.62 180 SER A C 1
ATOM 1372 O O . SER A 1 180 ? -3.966 -6.870 3.088 1.00 84.62 180 SER A O 1
ATOM 1374 N N . ALA A 1 181 ? -2.107 -6.532 1.898 1.00 82.12 181 ALA A N 1
ATOM 1375 C CA . ALA A 1 181 ? -2.784 -6.092 0.700 1.00 82.12 181 ALA A CA 1
ATOM 1376 C C . ALA A 1 181 ? -2.164 -6.769 -0.510 1.00 82.12 181 ALA A C 1
ATOM 1378 O O . ALA A 1 181 ? -0.943 -6.932 -0.585 1.00 82.12 181 ALA A O 1
ATOM 1379 N N . SER A 1 182 ? -3.017 -7.154 -1.448 1.00 83.56 182 SER A N 1
ATOM 1380 C CA . SER A 1 182 ? -2.602 -7.609 -2.761 1.00 83.56 182 SER A CA 1
ATOM 1381 C C . SER A 1 182 ? -3.168 -6.688 -3.822 1.00 83.56 182 SER A C 1
ATOM 1383 O O . SER A 1 182 ? -4.254 -6.127 -3.676 1.00 83.56 182 SER A O 1
ATOM 1385 N N . LEU A 1 183 ? -2.381 -6.483 -4.863 1.00 77.88 183 LEU A N 1
ATOM 1386 C CA . LEU A 1 183 ? -2.634 -5.469 -5.865 1.00 77.88 183 LEU A CA 1
ATOM 1387 C C . LEU A 1 183 ? -2.393 -6.102 -7.221 1.00 77.88 183 LEU A C 1
ATOM 1389 O O . LEU A 1 183 ? -1.353 -6.725 -7.433 1.00 77.88 183 LEU A O 1
ATOM 1393 N N . THR A 1 184 ? -3.343 -5.956 -8.137 1.00 83.25 184 THR A N 1
ATOM 1394 C CA . THR A 1 184 ? -3.190 -6.393 -9.525 1.00 83.25 184 THR A CA 1
ATOM 1395 C C . THR A 1 184 ? -3.691 -5.314 -10.462 1.00 83.25 184 THR A C 1
ATOM 1397 O O . THR A 1 184 ? -4.784 -4.793 -10.281 1.00 83.25 184 THR A O 1
ATOM 1400 N N . GLY A 1 185 ? -2.916 -4.964 -11.480 1.00 83.12 185 GLY A N 1
ATOM 1401 C CA . GLY A 1 185 ? -3.332 -3.934 -12.423 1.00 83.12 185 GLY A CA 1
ATOM 1402 C C . GLY A 1 185 ? -2.710 -4.077 -13.797 1.00 83.12 185 GLY A C 1
ATOM 1403 O O . GLY A 1 185 ? -1.765 -4.847 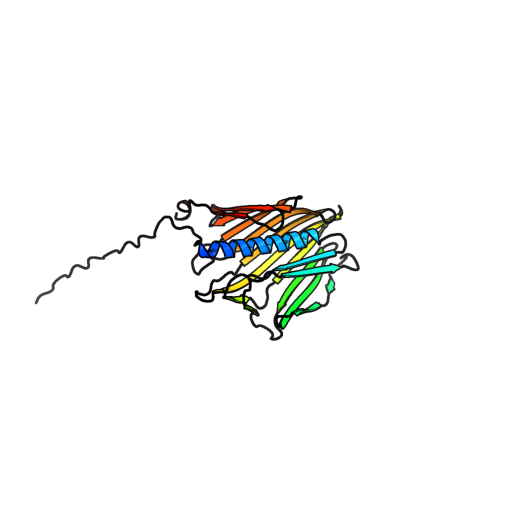-13.991 1.00 83.12 185 GLY A O 1
ATOM 1404 N N . ARG A 1 186 ? -3.262 -3.328 -14.752 1.00 85.12 186 ARG A N 1
ATOM 1405 C CA . ARG A 1 186 ? -2.725 -3.170 -16.105 1.00 85.12 186 ARG A CA 1
ATOM 1406 C C . ARG A 1 186 ? -2.548 -1.693 -16.423 1.00 85.12 186 ARG A C 1
ATOM 1408 O O . ARG A 1 186 ? -3.462 -0.908 -16.192 1.00 85.12 186 ARG A O 1
ATOM 1415 N N . VAL A 1 187 ? -1.405 -1.354 -17.003 1.00 81.44 187 VAL A N 1
ATOM 1416 C CA . VAL A 1 187 ? -1.043 -0.005 -17.444 1.00 81.44 187 VAL A CA 1
ATOM 1417 C C . VAL A 1 187 ? -0.772 -0.031 -18.942 1.00 81.44 187 VAL A C 1
ATOM 1419 O O . VAL A 1 187 ? -0.086 -0.929 -19.433 1.00 81.44 187 VAL A O 1
ATOM 1422 N N . VAL A 1 188 ? -1.306 0.942 -19.676 1.00 81.19 188 VAL A N 1
ATOM 1423 C CA . VAL A 1 188 ? -1.077 1.127 -21.114 1.00 81.19 188 VAL A CA 1
ATOM 1424 C C . VAL A 1 188 ? -0.590 2.553 -21.325 1.00 81.19 188 VAL A C 1
ATOM 1426 O O . VAL A 1 188 ? -1.286 3.495 -20.970 1.00 81.19 188 VAL A O 1
ATOM 1429 N N . ASN A 1 189 ? 0.611 2.716 -21.886 1.00 76.38 189 ASN A N 1
ATOM 1430 C CA . ASN A 1 189 ? 1.230 4.028 -22.130 1.00 76.38 189 ASN A CA 1
ATOM 1431 C C . ASN A 1 189 ? 1.288 4.941 -20.886 1.00 76.38 189 ASN A C 1
ATOM 1433 O O . ASN A 1 189 ? 1.090 6.147 -20.995 1.00 76.38 189 ASN A O 1
ATOM 1437 N N . GLY A 1 190 ? 1.542 4.366 -19.706 1.00 66.94 190 GLY A N 1
ATOM 1438 C CA . GLY A 1 190 ? 1.577 5.108 -18.438 1.00 66.94 190 GLY A CA 1
ATOM 1439 C C . GLY A 1 190 ? 0.205 5.467 -17.867 1.00 66.94 190 GLY A C 1
ATOM 1440 O O . GLY A 1 190 ? 0.134 6.177 -16.875 1.00 66.94 190 GLY A O 1
ATOM 1441 N N . THR A 1 191 ? -0.887 4.984 -18.464 1.00 73.62 191 THR A N 1
ATOM 1442 C CA . THR A 1 191 ? -2.245 5.163 -17.940 1.00 73.62 191 THR A CA 1
ATOM 1443 C C . THR A 1 191 ? -2.761 3.849 -17.350 1.00 73.62 191 THR A C 1
ATOM 1445 O O . THR A 1 191 ? -2.764 2.830 -18.057 1.00 73.62 191 THR A O 1
ATOM 1448 N N . PRO A 1 192 ? -3.200 3.819 -16.079 1.00 75.25 192 PRO A N 1
ATOM 1449 C CA . PRO A 1 192 ? -3.885 2.664 -15.515 1.00 75.25 192 PRO A CA 1
ATOM 1450 C C . PRO A 1 192 ? -5.160 2.367 -16.310 1.00 75.25 192 PRO A C 1
ATOM 1452 O O . PRO A 1 192 ? -5.987 3.242 -16.521 1.00 75.25 192 PRO A O 1
ATOM 1455 N N . VAL A 1 193 ? -5.323 1.123 -16.755 1.00 81.50 193 VAL A N 1
ATOM 1456 C CA . VAL A 1 193 ? -6.526 0.658 -17.472 1.00 81.50 193 VAL A CA 1
ATOM 1457 C C . VAL A 1 193 ? -7.510 -0.011 -16.517 1.00 81.50 193 VAL A C 1
ATOM 1459 O O . VAL A 1 193 ? -8.726 0.109 -16.621 1.00 81.50 193 VAL A O 1
ATOM 1462 N N . ALA A 1 194 ? -6.972 -0.755 -15.562 1.00 79.88 194 ALA A N 1
ATOM 1463 C CA . ALA A 1 194 ? -7.724 -1.291 -14.445 1.00 79.88 194 ALA A CA 1
ATOM 1464 C C . ALA A 1 194 ? -6.737 -1.656 -13.347 1.00 79.88 194 ALA A C 1
ATOM 1466 O O . ALA A 1 194 ? -5.685 -2.238 -13.634 1.00 79.88 194 ALA A O 1
ATOM 1467 N N . ALA A 1 195 ? -7.101 -1.383 -12.102 1.00 82.81 195 ALA A N 1
ATOM 1468 C CA . ALA A 1 195 ? -6.380 -1.885 -10.946 1.00 82.81 195 ALA A CA 1
ATOM 1469 C C . ALA A 1 195 ? -7.372 -2.439 -9.921 1.00 82.81 195 ALA A C 1
ATOM 1471 O O . ALA A 1 195 ? -8.417 -1.842 -9.687 1.00 82.81 195 ALA A O 1
ATOM 1472 N N . ASN A 1 196 ? -7.062 -3.591 -9.338 1.00 84.81 196 ASN A N 1
ATOM 1473 C CA . ASN A 1 196 ? -7.811 -4.199 -8.250 1.00 84.81 196 ASN A CA 1
ATOM 1474 C C . ASN A 1 196 ? -6.889 -4.310 -7.035 1.00 84.81 196 ASN A C 1
ATOM 1476 O O . ASN A 1 196 ? -5.742 -4.748 -7.159 1.00 84.81 196 ASN A O 1
ATOM 1480 N N . ALA A 1 197 ? -7.408 -3.925 -5.878 1.00 83.31 197 ALA A N 1
ATOM 1481 C CA . ALA A 1 197 ? -6.767 -4.047 -4.586 1.00 83.31 197 ALA A CA 1
ATOM 1482 C C . ALA A 1 197 ? -7.648 -4.876 -3.662 1.00 83.31 197 ALA A C 1
ATOM 1484 O O . ALA A 1 197 ? -8.814 -4.542 -3.459 1.00 83.31 197 ALA A O 1
ATOM 1485 N N . ASP A 1 198 ? -7.053 -5.896 -3.059 1.00 86.50 198 ASP A N 1
ATOM 1486 C CA . ASP A 1 198 ? -7.650 -6.630 -1.955 1.00 86.50 198 ASP A CA 1
ATOM 1487 C C . ASP A 1 198 ? -6.854 -6.308 -0.695 1.00 86.50 198 ASP A C 1
ATOM 1489 O O . ASP A 1 198 ? -5.662 -6.609 -0.622 1.00 86.50 198 ASP A O 1
ATOM 1493 N N . VAL A 1 199 ? -7.498 -5.690 0.292 1.00 84.94 199 VAL A N 1
ATOM 1494 C CA . VAL A 1 199 ? -6.893 -5.346 1.583 1.00 84.94 199 VAL A CA 1
ATOM 1495 C C . VAL A 1 199 ? -7.509 -6.215 2.664 1.00 84.94 199 VAL A C 1
ATOM 1497 O O . VAL A 1 199 ? -8.695 -6.116 2.956 1.00 84.94 199 VAL A O 1
ATOM 1500 N N . ILE A 1 200 ? -6.689 -7.044 3.291 1.00 85.19 200 ILE A N 1
ATOM 1501 C CA . ILE A 1 200 ? -7.066 -7.898 4.408 1.00 85.19 200 ILE A CA 1
ATOM 1502 C C . ILE A 1 200 ? -6.579 -7.229 5.688 1.00 85.19 200 ILE A C 1
ATOM 1504 O O . ILE A 1 200 ? -5.376 -7.192 5.962 1.00 85.19 200 ILE A O 1
ATOM 1508 N N . LEU A 1 201 ? -7.523 -6.740 6.486 1.00 82.00 201 LEU A N 1
ATOM 1509 C CA . LEU A 1 201 ? -7.267 -6.277 7.843 1.00 82.00 201 LEU A CA 1
ATOM 1510 C C . LEU A 1 201 ? -7.642 -7.416 8.803 1.00 82.00 201 LEU A C 1
ATOM 1512 O O . LEU A 1 201 ? -8.839 -7.669 8.984 1.00 82.00 201 LEU A O 1
ATOM 1516 N N . PRO A 1 202 ? -6.690 -8.144 9.422 1.00 68.00 202 PRO A N 1
ATOM 1517 C CA . PRO A 1 202 ? -6.995 -8.892 10.623 1.00 68.00 202 PRO A CA 1
ATOM 1518 C C . PRO A 1 202 ? -7.751 -7.979 11.578 1.00 68.00 202 PRO A C 1
ATOM 1520 O O . PRO A 1 202 ? -7.441 -6.802 11.738 1.00 68.00 202 PRO A O 1
ATOM 1523 N N . ALA A 1 203 ? -8.812 -8.561 12.117 1.00 64.56 203 ALA A N 1
ATOM 1524 C CA . ALA A 1 203 ? -9.534 -8.142 13.293 1.00 64.56 203 ALA A CA 1
ATOM 1525 C C . ALA A 1 203 ? -8.953 -6.885 13.965 1.00 64.56 203 ALA A C 1
ATOM 1527 O O . ALA A 1 203 ? -7.974 -6.985 14.697 1.00 64.56 203 ALA A O 1
ATOM 1528 N N . VAL A 1 204 ? -9.580 -5.717 13.774 1.00 62.28 204 VAL A N 1
ATOM 1529 C CA . VAL A 1 204 ? -9.115 -4.434 14.358 1.00 62.28 204 VAL A CA 1
ATOM 1530 C C . VAL A 1 204 ? -9.025 -4.494 15.905 1.00 62.28 204 VAL A C 1
ATOM 1532 O O . VAL A 1 204 ? -8.542 -3.574 16.553 1.00 62.28 204 VAL A O 1
ATOM 1535 N N . THR A 1 205 ? -9.498 -5.585 16.524 1.00 61.09 205 THR A N 1
ATOM 1536 C CA . THR A 1 205 ? -9.110 -6.031 17.870 1.00 61.09 205 THR A CA 1
ATOM 1537 C C . THR A 1 205 ? -8.958 -7.536 17.978 1.00 61.09 205 THR A C 1
ATOM 1539 O O . THR A 1 205 ? -9.616 -8.281 17.256 1.00 61.09 205 THR A O 1
ATOM 1542 N N . ASN A 1 206 ? -8.248 -7.963 19.025 1.00 50.28 206 ASN A N 1
ATOM 1543 C CA . ASN A 1 206 ? -8.280 -9.309 19.594 1.00 50.28 206 ASN A CA 1
ATOM 1544 C C . ASN A 1 206 ? -9.724 -9.860 19.602 1.00 50.28 206 ASN A C 1
ATOM 1546 O O . ASN A 1 206 ? -10.565 -9.363 20.349 1.00 50.28 206 ASN A O 1
ATOM 1550 N N . ASN A 1 207 ? -10.006 -10.866 18.765 1.00 56.59 207 ASN A N 1
ATOM 1551 C CA . ASN A 1 207 ? -11.292 -11.574 18.580 1.00 56.59 207 ASN A CA 1
ATOM 1552 C C . ASN A 1 207 ? -12.288 -11.031 17.534 1.00 56.59 207 ASN A C 1
ATOM 1554 O O . ASN A 1 207 ? -13.358 -11.622 17.385 1.00 56.59 207 ASN A O 1
ATOM 1558 N N . ALA A 1 208 ? -11.993 -9.956 16.798 1.00 66.31 208 ALA A N 1
ATOM 1559 C CA . ALA A 1 208 ? -12.842 -9.573 15.663 1.00 66.31 208 ALA A CA 1
ATOM 1560 C C . ALA A 1 208 ? -12.621 -10.516 14.460 1.00 66.31 208 ALA A C 1
ATOM 1562 O O . ALA A 1 208 ? -11.632 -11.244 14.385 1.00 66.31 208 ALA A O 1
ATOM 1563 N N . ARG A 1 209 ? -13.567 -10.548 13.522 1.00 78.19 209 ARG A N 1
ATOM 1564 C CA . ARG A 1 209 ? -13.395 -11.286 12.263 1.00 78.19 209 ARG A CA 1
ATOM 1565 C C . ARG A 1 209 ? -12.560 -10.429 11.299 1.00 78.19 209 ARG A C 1
ATOM 1567 O O . ARG A 1 209 ? -12.638 -9.200 11.400 1.00 78.19 209 ARG A O 1
ATOM 1574 N N . PRO A 1 210 ? -11.745 -11.023 10.409 1.00 83.56 210 PRO A N 1
ATOM 1575 C CA . PRO A 1 210 ? -11.016 -10.255 9.408 1.00 83.56 210 PRO A CA 1
ATOM 1576 C C . PRO A 1 210 ? -11.970 -9.438 8.540 1.00 83.56 210 PRO A C 1
ATOM 1578 O O . PRO A 1 210 ? -13.047 -9.908 8.171 1.00 83.56 210 PRO A O 1
ATOM 1581 N N . LEU A 1 211 ? -11.550 -8.223 8.212 1.00 88.00 211 LEU A N 1
ATOM 1582 C CA . LEU A 1 211 ? -12.210 -7.392 7.220 1.00 88.00 211 LEU A CA 1
ATOM 1583 C C . LEU A 1 211 ? -11.473 -7.559 5.901 1.00 88.00 211 LEU A C 1
ATOM 1585 O O . LEU A 1 211 ? -10.238 -7.574 5.880 1.00 88.00 211 LEU A O 1
ATOM 1589 N N . VAL A 1 212 ? -12.220 -7.622 4.808 1.00 91.38 212 VAL A N 1
ATOM 1590 C CA . VAL A 1 212 ? -11.644 -7.616 3.464 1.00 91.38 212 VAL A CA 1
ATOM 1591 C C . VAL A 1 212 ? -12.206 -6.426 2.708 1.00 91.38 212 VAL A C 1
ATOM 1593 O O . VAL A 1 212 ? -13.416 -6.313 2.555 1.00 91.38 212 VAL A O 1
ATOM 1596 N N . ALA A 1 213 ? -11.348 -5.512 2.269 1.00 91.75 213 ALA A N 1
ATOM 1597 C CA . ALA A 1 213 ? -11.743 -4.440 1.370 1.00 91.75 213 ALA A CA 1
ATOM 1598 C C . ALA A 1 213 ? -11.358 -4.804 -0.063 1.00 91.75 213 ALA A C 1
ATOM 1600 O O . ALA A 1 213 ? -10.184 -5.034 -0.345 1.00 91.75 213 ALA A O 1
ATOM 1601 N N . HIS A 1 214 ? -12.346 -4.819 -0.949 1.00 94.12 214 HIS A N 1
ATOM 1602 C CA . HIS A 1 214 ? -12.175 -5.008 -2.383 1.00 94.12 214 HIS A CA 1
ATOM 1603 C C . HIS A 1 214 ? -12.327 -3.654 -3.060 1.00 94.12 214 HIS A C 1
ATOM 1605 O O . HIS A 1 214 ? -13.393 -3.046 -2.971 1.00 94.12 214 HIS A O 1
ATOM 1611 N N . VAL A 1 215 ? -11.288 -3.175 -3.737 1.00 91.94 215 VAL A N 1
ATOM 1612 C CA . VAL A 1 215 ? -11.313 -1.889 -4.442 1.00 91.94 215 VAL A CA 1
ATOM 1613 C C . VAL A 1 215 ? -10.889 -2.083 -5.885 1.00 91.94 215 VAL A C 1
ATOM 1615 O O . VAL A 1 215 ? -9.882 -2.719 -6.169 1.00 91.94 215 VAL A O 1
ATOM 1618 N N . ARG A 1 216 ? -11.640 -1.490 -6.804 1.00 90.94 216 ARG A N 1
ATOM 1619 C CA . ARG A 1 216 ? -11.329 -1.395 -8.222 1.00 90.94 216 ARG A CA 1
ATOM 1620 C C . ARG A 1 216 ? -11.160 0.067 -8.604 1.00 90.94 216 ARG A C 1
ATOM 1622 O O . ARG A 1 216 ? -12.042 0.868 -8.314 1.00 90.94 216 ARG A O 1
ATOM 1629 N N . VAL A 1 217 ? -10.084 0.379 -9.312 1.00 87.25 217 VAL A N 1
ATOM 1630 C CA . VAL A 1 217 ? -9.831 1.687 -9.921 1.00 87.25 217 VAL A CA 1
ATOM 1631 C C . VAL A 1 217 ? -9.988 1.571 -11.437 1.00 87.25 217 VAL A C 1
ATOM 1633 O O . VAL A 1 217 ? -9.439 0.646 -12.047 1.00 87.25 217 VAL A O 1
ATOM 1636 N N . ASP A 1 218 ? -10.787 2.461 -12.027 1.00 86.56 218 ASP A N 1
ATOM 1637 C CA . ASP A 1 218 ? -11.005 2.546 -13.475 1.00 86.56 218 ASP A CA 1
ATOM 1638 C C . ASP A 1 218 ? -9.972 3.438 -14.195 1.00 86.56 218 ASP A C 1
ATOM 1640 O O . ASP A 1 218 ? -9.092 4.028 -13.571 1.00 86.56 218 ASP A O 1
ATOM 1644 N N . GLU A 1 219 ? -10.081 3.532 -15.524 1.00 82.81 219 GLU A N 1
ATOM 1645 C CA . GLU A 1 219 ? -9.219 4.366 -16.383 1.00 82.81 219 GLU A CA 1
ATOM 1646 C C . GLU A 1 219 ? -9.242 5.858 -16.036 1.00 82.81 219 GLU A C 1
ATOM 1648 O O . GLU A 1 219 ? -8.280 6.576 -16.297 1.00 82.81 219 GLU A O 1
ATOM 1653 N N . ALA A 1 220 ? -10.344 6.339 -15.463 1.00 84.06 220 ALA A N 1
ATOM 1654 C CA . ALA A 1 220 ? -10.487 7.725 -15.041 1.00 84.06 220 ALA A CA 1
ATOM 1655 C C . ALA A 1 220 ? -9.972 7.947 -13.607 1.00 84.06 220 ALA A C 1
ATOM 1657 O O . ALA A 1 220 ? -10.098 9.049 -13.074 1.00 84.06 220 ALA A O 1
ATOM 1658 N N . GLY A 1 221 ? -9.402 6.913 -12.980 1.00 80.44 221 GLY A N 1
ATOM 1659 C CA . GLY A 1 221 ? -8.921 6.957 -11.607 1.00 80.44 221 GLY A CA 1
ATOM 1660 C C . GLY A 1 221 ? -10.042 6.908 -10.570 1.00 80.44 221 GLY A C 1
ATOM 1661 O O . GLY A 1 221 ? -9.788 7.200 -9.404 1.00 80.44 221 GLY A O 1
ATOM 1662 N N . ASN A 1 222 ? -11.279 6.561 -10.941 1.00 87.56 222 ASN A N 1
ATOM 1663 C CA . ASN A 1 222 ? -12.358 6.418 -9.968 1.00 87.56 222 ASN A CA 1
ATOM 1664 C C . ASN A 1 222 ? -12.263 5.059 -9.282 1.00 87.56 222 ASN A C 1
ATOM 1666 O O . ASN A 1 222 ? -12.284 4.007 -9.927 1.00 87.56 222 ASN A O 1
ATOM 1670 N N . ALA A 1 223 ? -12.205 5.090 -7.957 1.00 90.06 223 ALA A N 1
ATOM 1671 C CA . ALA A 1 223 ? -12.252 3.918 -7.11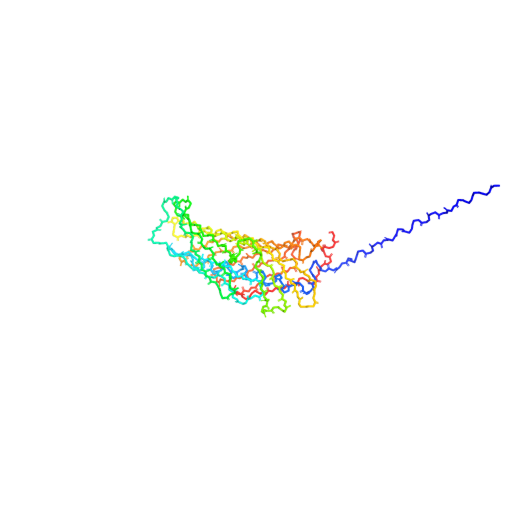2 1.00 90.06 223 ALA A CA 1
ATOM 1672 C C . ALA A 1 223 ? -13.704 3.551 -6.780 1.00 90.06 223 ALA A C 1
ATOM 1674 O O . ALA A 1 223 ? -14.510 4.394 -6.378 1.00 90.06 223 ALA A O 1
ATOM 1675 N N . THR A 1 224 ? -14.022 2.266 -6.899 1.00 93.62 224 THR A N 1
ATOM 1676 C CA . THR A 1 224 ? -15.276 1.654 -6.447 1.00 93.62 224 THR A CA 1
ATOM 1677 C C . THR A 1 224 ? -14.961 0.379 -5.685 1.00 93.62 224 THR A C 1
ATOM 1679 O O . THR A 1 224 ? -13.998 -0.311 -6.007 1.00 93.62 224 THR A O 1
ATOM 1682 N N . GLY A 1 225 ? -15.736 0.046 -4.661 1.00 94.06 225 GLY A N 1
ATOM 1683 C CA . GLY A 1 225 ? -15.403 -1.113 -3.847 1.00 94.06 225 GLY A CA 1
ATOM 1684 C C . GLY A 1 225 ? -16.366 -1.402 -2.715 1.00 94.06 225 GLY A C 1
ATOM 1685 O O . GLY A 1 225 ? -17.391 -0.738 -2.550 1.00 94.06 225 GLY A O 1
ATOM 1686 N N . THR A 1 226 ? -16.008 -2.397 -1.917 1.00 94.62 226 THR A N 1
ATOM 1687 C CA . THR A 1 226 ? -16.736 -2.798 -0.713 1.00 94.62 226 THR A CA 1
ATOM 1688 C C . THR A 1 226 ? -15.764 -3.134 0.410 1.00 94.62 226 THR A C 1
ATOM 1690 O O . THR A 1 226 ? -14.610 -3.473 0.163 1.00 94.62 226 THR A O 1
ATOM 1693 N N . VAL A 1 227 ? -16.233 -3.022 1.651 1.00 91.56 227 VAL A N 1
ATOM 1694 C CA . VAL A 1 227 ? -15.596 -3.630 2.823 1.00 91.56 227 VAL A CA 1
ATOM 1695 C C . VAL A 1 227 ? -16.515 -4.736 3.299 1.00 91.56 227 VAL A C 1
ATOM 1697 O O . VAL A 1 227 ? -17.695 -4.484 3.535 1.00 91.56 227 VAL A O 1
ATOM 1700 N N . GLU A 1 228 ? -15.985 -5.936 3.463 1.00 90.88 228 GLU A N 1
ATOM 1701 C CA . GLU A 1 228 ? -16.729 -7.139 3.796 1.00 90.88 228 GLU A CA 1
ATOM 1702 C C . GLU A 1 228 ? -16.247 -7.773 5.100 1.00 90.88 228 GLU A C 1
ATOM 1704 O O . GLU A 1 228 ? -15.083 -7.653 5.490 1.00 90.88 228 GLU A O 1
ATOM 1709 N N . VAL A 1 229 ? -17.161 -8.494 5.750 1.00 86.69 229 VAL A N 1
ATOM 1710 C CA . VAL A 1 229 ? -16.891 -9.415 6.860 1.00 86.69 229 VAL A CA 1
ATOM 1711 C C . VAL A 1 229 ? -17.588 -10.722 6.543 1.00 86.69 229 VAL A C 1
ATOM 1713 O O . VAL A 1 229 ? -18.796 -10.722 6.317 1.00 86.69 229 VAL A O 1
ATOM 1716 N N . ASP A 1 230 ? -16.834 -11.819 6.486 1.00 84.44 230 ASP A N 1
ATOM 1717 C CA . ASP A 1 230 ? -17.335 -13.143 6.086 1.00 84.44 230 ASP A CA 1
ATOM 1718 C C . ASP A 1 230 ? -18.178 -13.115 4.795 1.00 84.44 230 ASP A C 1
ATOM 1720 O O . ASP A 1 230 ? -19.249 -13.717 4.711 1.00 84.44 230 ASP A O 1
ATOM 1724 N N . GLY A 1 231 ? -17.722 -12.357 3.793 1.00 84.50 231 GLY A N 1
ATOM 1725 C CA . GLY A 1 231 ? -18.413 -12.211 2.507 1.00 84.50 231 GLY A CA 1
ATOM 1726 C C . GLY A 1 231 ? -19.678 -11.348 2.547 1.00 84.50 231 GLY A C 1
ATOM 1727 O O . GLY A 1 231 ? -20.425 -11.294 1.573 1.00 84.50 231 GLY A O 1
ATOM 1728 N N . THR A 1 232 ? -19.964 -10.689 3.672 1.00 85.88 232 THR A N 1
ATOM 1729 C CA . THR A 1 232 ? -21.076 -9.743 3.786 1.00 85.88 232 THR A CA 1
ATOM 1730 C C . THR A 1 232 ? -20.545 -8.318 3.745 1.00 85.88 232 THR A C 1
ATOM 1732 O O . THR A 1 232 ? -19.782 -7.913 4.620 1.00 85.88 232 THR A O 1
ATOM 1735 N N . SER A 1 233 ? -20.984 -7.539 2.757 1.00 89.62 233 SER A N 1
ATOM 1736 C CA . SER A 1 233 ? -20.625 -6.124 2.628 1.00 89.62 233 SER A CA 1
ATOM 1737 C C . SER A 1 233 ? -21.169 -5.291 3.792 1.00 89.62 233 SER A C 1
ATOM 1739 O O . SER A 1 233 ? -22.373 -5.242 4.042 1.00 89.62 233 SER A O 1
ATOM 1741 N N . ILE A 1 234 ? -20.266 -4.589 4.472 1.00 88.50 234 ILE A N 1
ATOM 1742 C CA . ILE A 1 234 ? -20.532 -3.690 5.599 1.00 88.50 234 ILE A CA 1
ATOM 1743 C C . ILE A 1 234 ? -20.246 -2.221 5.276 1.00 88.50 234 ILE A C 1
ATOM 1745 O O . ILE A 1 234 ? -20.627 -1.346 6.054 1.00 88.50 234 ILE A O 1
ATOM 1749 N N . ALA A 1 235 ? -19.601 -1.938 4.145 1.00 91.56 235 ALA A N 1
ATOM 1750 C CA . ALA A 1 235 ? -19.478 -0.596 3.587 1.00 91.56 235 ALA A CA 1
ATOM 1751 C C . ALA A 1 235 ? -19.300 -0.645 2.072 1.00 91.56 235 ALA A C 1
ATOM 1753 O O . ALA A 1 235 ? -18.721 -1.594 1.548 1.00 91.56 235 ALA A O 1
ATOM 1754 N N . THR A 1 236 ? -19.729 0.410 1.384 1.00 94.12 236 THR A N 1
ATOM 1755 C CA . THR A 1 236 ? -19.351 0.665 -0.012 1.00 94.12 236 THR A CA 1
ATOM 1756 C C . THR A 1 236 ? -18.308 1.770 -0.085 1.00 94.12 236 THR A C 1
ATOM 1758 O O . THR A 1 236 ? -18.373 2.734 0.679 1.00 94.12 236 THR A O 1
ATOM 1761 N N . ILE A 1 237 ? -17.381 1.639 -1.028 1.00 94.81 237 ILE A N 1
ATOM 1762 C CA . ILE A 1 237 ? -16.278 2.567 -1.277 1.00 94.81 237 ILE A CA 1
ATOM 1763 C C . ILE A 1 237 ? -16.522 3.231 -2.627 1.00 94.81 237 ILE A C 1
ATOM 1765 O O . ILE A 1 237 ? -16.746 2.538 -3.620 1.00 94.81 237 ILE A O 1
ATOM 1769 N N . THR A 1 238 ? -16.462 4.557 -2.675 1.00 94.62 238 THR A N 1
ATOM 1770 C CA . THR A 1 238 ? -16.535 5.329 -3.922 1.00 94.62 238 THR A CA 1
ATOM 1771 C C . THR A 1 238 ? -15.682 6.579 -3.814 1.00 94.62 238 THR A C 1
ATOM 1773 O O . THR A 1 238 ? -15.724 7.241 -2.780 1.00 94.62 238 THR A O 1
ATOM 1776 N N . GLY A 1 239 ? -14.981 6.969 -4.870 1.00 89.00 239 GLY A N 1
ATOM 1777 C CA . GLY A 1 239 ? -14.320 8.271 -4.898 1.00 89.00 239 GLY A CA 1
ATOM 1778 C C . GLY A 1 239 ? -13.389 8.449 -6.091 1.00 89.00 239 GLY A C 1
ATOM 1779 O O . GLY A 1 239 ? -12.931 7.454 -6.652 1.00 89.00 239 GLY A O 1
ATOM 1780 N N . PRO A 1 240 ? -13.115 9.694 -6.505 1.00 84.62 240 PRO A N 1
ATOM 1781 C CA . PRO A 1 240 ? -12.104 9.977 -7.509 1.00 84.62 240 PRO A CA 1
ATOM 1782 C C . PRO A 1 240 ? -10.698 9.953 -6.891 1.00 84.62 240 PRO A C 1
ATOM 1784 O O . PRO A 1 240 ? -10.467 10.496 -5.808 1.00 84.62 240 PRO A O 1
ATOM 1787 N N . GLY A 1 241 ? -9.741 9.367 -7.609 1.00 69.56 241 GLY A N 1
ATOM 1788 C CA . GLY A 1 241 ? -8.325 9.382 -7.254 1.00 69.56 241 GLY A CA 1
ATOM 1789 C C . GLY A 1 241 ? -8.059 8.856 -5.843 1.00 69.56 241 GLY A C 1
ATOM 1790 O O . GLY A 1 241 ? -8.209 7.668 -5.567 1.00 69.56 241 GLY A O 1
ATOM 1791 N N . PHE A 1 242 ? -7.639 9.758 -4.954 1.00 68.06 242 PHE A N 1
ATOM 1792 C CA . PHE A 1 242 ? -7.214 9.469 -3.580 1.00 68.06 242 PHE A CA 1
ATOM 1793 C C . PHE A 1 242 ? -8.236 9.863 -2.505 1.00 68.06 242 PHE A C 1
ATOM 1795 O O . PHE A 1 242 ? -7.999 9.647 -1.316 1.00 68.06 242 PHE A O 1
ATOM 1802 N N . GLU A 1 243 ? -9.379 10.423 -2.898 1.00 82.44 243 GLU A N 1
ATOM 1803 C CA . GLU A 1 243 ? -10.430 10.865 -1.980 1.00 82.44 243 GLU A CA 1
ATOM 1804 C C . GLU A 1 243 ? -11.527 9.803 -1.886 1.00 82.44 243 GLU A C 1
ATOM 1806 O O . GLU A 1 243 ? -12.608 9.919 -2.466 1.00 82.44 243 GLU A O 1
ATOM 1811 N N . LEU A 1 244 ? -11.234 8.720 -1.164 1.00 89.75 244 LEU A N 1
ATOM 1812 C CA . LEU A 1 244 ? -12.204 7.649 -0.953 1.00 89.75 244 LEU A CA 1
ATOM 1813 C C . LEU A 1 244 ? -13.277 8.065 0.055 1.00 89.75 244 LEU A C 1
ATOM 1815 O O . LEU A 1 244 ? -12.978 8.485 1.170 1.00 89.75 244 LEU A O 1
ATOM 1819 N N . SER A 1 245 ? -14.537 7.868 -0.320 1.00 93.19 245 SER A N 1
ATOM 1820 C CA . SER A 1 245 ? -15.692 7.967 0.570 1.00 93.19 245 SER A CA 1
ATOM 1821 C C . SER A 1 245 ? -16.204 6.579 0.935 1.00 93.19 245 SER A C 1
ATOM 1823 O O . SER A 1 245 ? -16.317 5.702 0.075 1.00 93.19 245 SER A O 1
ATOM 1825 N N . PHE A 1 246 ? -16.561 6.401 2.207 1.00 93.12 246 PHE A N 1
ATOM 1826 C CA . PHE A 1 246 ? -17.085 5.150 2.746 1.00 93.12 246 PHE A CA 1
ATOM 1827 C C . PHE A 1 246 ? -18.522 5.352 3.218 1.00 93.12 246 PHE A C 1
ATOM 1829 O O . PHE A 1 246 ? -18.794 6.153 4.113 1.00 93.12 246 PHE A O 1
ATOM 1836 N N . ALA A 1 247 ? -19.451 4.593 2.645 1.00 91.88 247 ALA A N 1
ATOM 1837 C CA . ALA A 1 247 ? -20.821 4.524 3.134 1.00 91.88 247 ALA A CA 1
ATOM 1838 C C . ALA A 1 247 ? -20.996 3.230 3.934 1.00 91.88 247 ALA A C 1
ATOM 1840 O O . ALA A 1 247 ? -21.237 2.159 3.376 1.00 91.88 247 ALA A O 1
ATOM 1841 N N . TRP A 1 248 ? -20.828 3.329 5.253 1.00 88.12 248 TRP A N 1
ATOM 1842 C CA . TRP A 1 248 ? -21.005 2.204 6.170 1.00 88.12 248 TRP A CA 1
ATOM 1843 C C . TRP A 1 248 ? -22.475 1.807 6.288 1.00 88.12 248 TRP A C 1
ATOM 1845 O O . TRP A 1 248 ? -23.340 2.664 6.483 1.00 88.12 248 TRP A O 1
ATOM 1855 N N . SER A 1 249 ? -22.742 0.503 6.255 1.00 82.75 249 SER A N 1
ATOM 1856 C CA . SER A 1 249 ? -24.072 -0.038 6.512 1.00 82.75 249 SER A CA 1
ATOM 1857 C C . SER A 1 249 ? -24.548 0.355 7.911 1.00 82.75 249 SER A C 1
ATOM 1859 O O . SER A 1 249 ? -23.803 0.283 8.894 1.00 82.75 249 SER A O 1
ATOM 1861 N N . THR A 1 250 ? -25.808 0.768 7.993 1.00 69.19 250 THR A N 1
ATOM 1862 C CA . THR A 1 250 ? -26.528 0.983 9.252 1.00 69.19 250 THR A CA 1
ATOM 1863 C C . THR A 1 250 ? -27.152 -0.307 9.778 1.00 69.19 250 THR A C 1
ATOM 1865 O O . THR A 1 250 ? -27.481 -0.380 10.960 1.00 69.19 250 THR A O 1
ATOM 1868 N N . ASP A 1 251 ? -27.297 -1.325 8.925 1.00 61.72 251 ASP A N 1
ATOM 1869 C CA . ASP A 1 251 ? -27.972 -2.577 9.245 1.00 61.72 251 ASP A CA 1
ATOM 1870 C C . ASP A 1 251 ? -26.955 -3.699 9.446 1.00 61.72 251 ASP A C 1
ATOM 1872 O O . ASP A 1 251 ? -26.652 -4.508 8.568 1.00 61.72 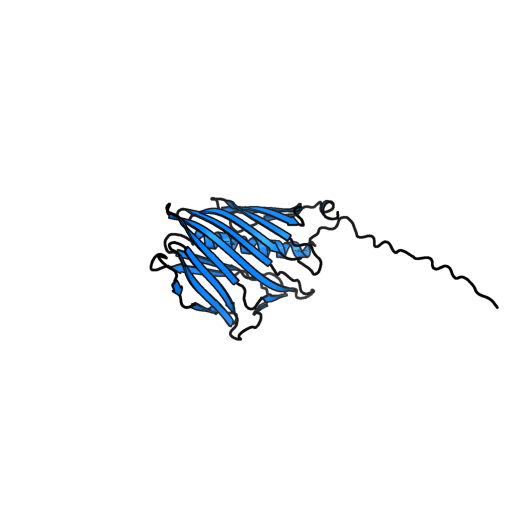251 ASP A O 1
ATOM 1876 N N . CYS A 1 252 ? -26.371 -3.706 10.637 1.00 58.78 252 CYS A N 1
ATOM 1877 C CA . CYS A 1 252 ? -25.405 -4.718 11.029 1.00 58.78 252 CYS A CA 1
ATOM 1878 C C . CYS A 1 252 ? -26.044 -5.958 11.670 1.00 58.78 252 CYS A C 1
ATOM 1880 O O . CYS A 1 252 ? -25.338 -6.879 12.084 1.00 58.78 252 CYS A O 1
ATOM 1882 N N . ALA A 1 253 ? -27.377 -6.012 11.750 1.00 53.91 253 ALA A N 1
ATOM 1883 C CA . ALA A 1 253 ? -28.093 -7.138 12.337 1.00 53.91 253 ALA A CA 1
ATOM 1884 C C . ALA A 1 253 ? -27.884 -8.441 11.541 1.00 53.91 253 ALA A C 1
ATOM 1886 O O . ALA A 1 253 ? -27.835 -9.522 12.136 1.00 53.91 253 ALA A O 1
ATOM 1887 N N . ALA A 1 254 ? -27.678 -8.347 10.221 1.00 46.72 254 ALA A N 1
ATOM 1888 C CA . ALA A 1 254 ? -27.424 -9.490 9.338 1.00 46.72 254 ALA A CA 1
ATOM 1889 C C . ALA A 1 254 ? -26.110 -10.244 9.641 1.00 46.72 254 ALA A C 1
ATOM 1891 O O . ALA A 1 254 ? -25.994 -11.417 9.299 1.00 46.72 254 ALA A O 1
ATOM 1892 N N . LEU A 1 255 ? -25.156 -9.602 10.326 1.00 50.66 255 LEU A N 1
ATOM 1893 C CA . LEU A 1 255 ? -23.796 -10.108 10.581 1.00 50.66 255 LEU A CA 1
ATOM 1894 C C . LEU A 1 255 ? -23.659 -10.848 11.921 1.00 50.66 255 LEU A C 1
ATOM 1896 O O . LEU A 1 255 ? -22.603 -11.393 12.235 1.00 50.66 255 LEU A O 1
ATOM 1900 N N . SER A 1 256 ? -24.721 -10.839 12.732 1.00 46.94 256 SER A N 1
ATOM 1901 C CA . SER A 1 256 ? -24.764 -11.468 14.060 1.00 46.94 256 SER A CA 1
ATOM 1902 C C . SER A 1 256 ? -25.208 -12.937 14.044 1.00 46.94 256 SER A C 1
ATOM 1904 O O . SER A 1 256 ? -25.391 -13.523 15.111 1.00 46.94 256 SER A O 1
ATOM 1906 N N . ARG A 1 257 ? -25.401 -13.517 12.851 1.00 45.59 257 ARG A N 1
ATOM 1907 C CA . ARG A 1 257 ? -25.760 -14.928 12.664 1.00 45.59 257 ARG A CA 1
ATOM 1908 C C . ARG A 1 257 ? -24.532 -15.824 12.566 1.00 45.59 257 ARG A C 1
ATOM 1910 O O . ARG A 1 257 ? -23.489 -15.355 12.056 1.00 45.59 257 ARG A O 1
#